Protein AF-0000000066374086 (afdb_homodimer)

Nearest PDB structures (foldseek):
  8rdj-assembly1_H  TM=2.781E-01  e=7.929E+00  Sinapis alba

Foldseek 3Di:
DDPVVLVVLVCLQPPDDLDPVVLVPDDPLSNVNSVLNVVLVVQAVDPVHFKDKDWDDDPNDIDIDIDGHDDPPDDPVNVSVVSSVSSVVVVVVNVVVVVVVVVVPPPPPPPDPDD/DDPVVLVVLVCLQPPDDLDPVVLVPDDPLSNVNNVLNVVLVVQAVDPVHFKDKDWDDDPNDIDIDIDGHDDPPDDPVNVVVVSSVSSVVVVVVNVVVVVVVVVVPPPPPPPDDDD

pLDDT: mean 78.52, std 18.38, range [36.0, 95.5]

Solvent-accessible surface area (backbone atoms only — not comparable to full-atom values): 13660 Å² total; per-residue (Å²): 133,56,69,69,56,51,51,50,50,49,39,51,74,73,64,55,78,87,56,68,82,60,48,79,77,43,54,70,66,58,46,50,50,44,46,51,52,50,50,50,51,52,34,68,70,32,89,41,38,49,33,40,32,38,34,32,44,56,91,93,39,78,48,75,51,79,45,69,40,79,58,88,86,60,49,70,70,59,51,51,52,52,53,48,49,51,53,48,52,50,50,52,56,57,44,52,62,51,48,61,55,58,60,65,66,67,64,79,77,74,77,73,81,84,130,132,55,69,70,58,51,52,51,50,49,38,51,72,73,64,55,79,86,55,70,83,61,47,80,76,44,53,69,68,59,45,48,50,46,47,51,52,51,50,50,52,52,34,69,72,31,89,41,41,48,33,42,31,39,33,32,44,56,90,93,38,78,48,74,49,78,45,67,41,79,58,89,86,60,49,69,68,58,52,52,52,52,53,48,50,50,53,47,52,51,52,52,56,56,45,51,63,52,48,62,55,61,62,66,66,69,64,78,79,75,78,75,82,83,131

Organism: Neisseria gonorrhoeae (strain ATCC 700825 / FA 1090) (NCBI:txid242231)

Radius of gyration: 24.18 Å; Cα contacts (8 Å, |Δi|>4): 165; chains: 2; bounding box: 45×115×58 Å

Sequence (230 aa):
MNNMFAAKLSELVYTASDHPDSLSEMEEFDRLILLIRKLYQILDGQHTLYRVTVCLNYRSRRGLIALDKAAVGCDAAMLRARRWRICMQIAERLSESVGRLHGCGRKRVRRLPRAMNNMFAAKLSELVYTASDHPDSLSEMEEFDRLILLIRKLYQILDGQHTLYRVTVCLNYRSRRGLIALDKAAVGCDAAMLRARRWRICMQIAERLSESVGRLHGCGRKRVRRLPRA

Structure (mmCIF, N/CA/C/O backbone):
data_AF-0000000066374086-model_v1
#
loop_
_entity.id
_entity.type
_entity.pdbx_description
1 polymer 'Uncharacterized protein'
#
loop_
_atom_site.group_PDB
_atom_site.id
_atom_site.type_symbol
_atom_site.label_atom_id
_atom_site.label_alt_id
_atom_site.label_comp_id
_atom_site.label_asym_id
_atom_site.label_entity_id
_atom_site.label_seq_id
_atom_site.pdbx_PDB_ins_code
_atom_site.Cartn_x
_atom_site.Cartn_y
_atom_site.Cartn_z
_atom_site.occupancy
_atom_site.B_iso_or_equiv
_atom_site.auth_seq_id
_atom_site.auth_comp_id
_atom_site.auth_asym_id
_atom_site.auth_atom_id
_atom_site.pdbx_PDB_model_num
ATOM 1 N N . MET A 1 1 ? 11.648 23.703 8.492 1 57.69 1 MET A N 1
ATOM 2 C CA . MET A 1 1 ? 10.867 22.906 9.422 1 57.69 1 MET A CA 1
ATOM 3 C C . MET A 1 1 ? 11.258 23.188 10.867 1 57.69 1 MET A C 1
ATOM 5 O O . MET A 1 1 ? 12.438 23.219 11.203 1 57.69 1 MET A O 1
ATOM 9 N N . ASN A 1 2 ? 10.297 23.594 11.648 1 74.62 2 ASN A N 1
ATOM 10 C CA . ASN A 1 2 ? 10.648 23.922 13.023 1 74.62 2 ASN A CA 1
ATOM 11 C C . ASN A 1 2 ? 10.922 22.672 13.852 1 74.62 2 ASN A C 1
ATOM 13 O O . ASN A 1 2 ? 10.5 21.578 13.477 1 74.62 2 ASN A O 1
ATOM 17 N N . ASN A 1 3 ? 11.742 22.766 14.891 1 78.25 3 ASN A N 1
ATOM 18 C CA . ASN A 1 3 ? 12.203 21.688 15.766 1 78.25 3 ASN A CA 1
ATOM 19 C C . ASN A 1 3 ? 11.039 20.844 16.281 1 78.25 3 ASN A C 1
ATOM 21 O O . ASN A 1 3 ? 11.148 19.625 16.359 1 78.25 3 ASN A O 1
ATOM 25 N N . MET A 1 4 ? 9.984 21.516 16.672 1 78.69 4 MET A N 1
ATOM 26 C CA . MET A 1 4 ? 8.828 20.797 17.203 1 78.69 4 MET A CA 1
ATOM 27 C C . MET A 1 4 ? 8.227 19.891 16.141 1 78.69 4 MET A C 1
ATOM 29 O O . MET A 1 4 ? 7.84 18.75 16.438 1 78.69 4 MET A O 1
ATOM 33 N N . PHE A 1 5 ? 8.203 20.359 14.945 1 81.5 5 PHE A N 1
ATOM 34 C CA . PHE A 1 5 ? 7.66 19.562 13.852 1 81.5 5 PHE A CA 1
ATOM 35 C C . PHE A 1 5 ? 8.57 18.375 13.531 1 81.5 5 PHE A C 1
ATOM 37 O O . PHE A 1 5 ? 8.094 17.266 13.297 1 81.5 5 PHE A O 1
ATOM 44 N N . ALA A 1 6 ? 9.836 18.672 13.648 1 84.94 6 ALA A N 1
ATOM 45 C CA . ALA A 1 6 ? 10.797 17.609 13.406 1 84.94 6 ALA A CA 1
ATOM 46 C C . ALA A 1 6 ? 10.688 16.516 14.477 1 84.94 6 ALA A C 1
ATOM 48 O O . ALA A 1 6 ? 10.812 15.336 14.18 1 84.94 6 ALA A O 1
ATOM 49 N N . ALA A 1 7 ? 10.531 16.969 15.68 1 88.25 7 ALA A N 1
ATOM 50 C CA . ALA A 1 7 ? 10.367 16 16.781 1 88.25 7 ALA A CA 1
ATOM 51 C C . ALA A 1 7 ? 9.117 15.156 16.578 1 88.25 7 ALA A C 1
ATOM 53 O O . ALA A 1 7 ? 9.156 13.938 16.766 1 88.25 7 ALA A O 1
ATOM 54 N N . LYS A 1 8 ? 8.086 15.828 16.219 1 86.25 8 LYS A N 1
ATOM 55 C CA . LYS A 1 8 ? 6.836 15.117 15.961 1 86.25 8 LYS A CA 1
ATOM 56 C C . LYS A 1 8 ? 7.004 14.117 14.828 1 86.25 8 LYS A C 1
ATOM 58 O O . LYS A 1 8 ? 6.551 12.977 14.922 1 86.25 8 LYS A O 1
ATOM 63 N N . LEU A 1 9 ? 7.578 14.586 13.773 1 89.38 9 LEU A N 1
ATOM 64 C CA . LEU A 1 9 ? 7.809 13.727 12.617 1 89.38 9 LEU A CA 1
ATOM 65 C C . LEU A 1 9 ? 8.648 12.508 13.008 1 89.38 9 LEU A C 1
ATOM 67 O O . LEU A 1 9 ? 8.344 11.391 12.594 1 89.38 9 LEU A O 1
ATOM 71 N N . SER A 1 10 ? 9.633 12.742 13.781 1 89.81 10 SER A N 1
ATOM 72 C CA . SER A 1 10 ? 10.492 11.656 14.242 1 89.81 10 SER A CA 1
ATOM 73 C C . SER A 1 10 ? 9.695 10.641 15.055 1 89.81 10 SER A C 1
ATOM 75 O O . SER A 1 10 ? 9.883 9.43 14.898 1 89.81 10 SER A O 1
ATOM 77 N N . GLU A 1 11 ? 8.906 11.117 15.867 1 89.31 11 GLU A N 1
ATOM 78 C CA . GLU A 1 11 ? 8.062 10.234 16.672 1 89.31 11 GLU A CA 1
ATOM 79 C C . GLU A 1 11 ? 7.152 9.391 15.789 1 89.31 11 GLU A C 1
ATOM 81 O O . GLU A 1 11 ? 7.012 8.188 16.016 1 89.31 11 GLU A O 1
ATOM 86 N N . LEU A 1 12 ? 6.543 9.992 14.836 1 88.19 12 LEU A N 1
ATOM 87 C CA . LEU A 1 12 ? 5.629 9.305 13.938 1 88.19 12 LEU A CA 1
ATOM 88 C C . LEU A 1 12 ? 6.367 8.25 13.117 1 88.19 12 LEU A C 1
ATOM 90 O O . LEU A 1 12 ? 5.855 7.141 12.922 1 88.19 12 LEU A O 1
ATOM 94 N N . VAL A 1 13 ? 7.535 8.57 12.719 1 89.62 13 VAL A N 1
ATOM 95 C CA . VAL A 1 13 ? 8.289 7.703 11.82 1 89.62 13 VAL A CA 1
ATOM 96 C C . VAL A 1 13 ? 8.875 6.535 12.602 1 89.62 13 VAL A C 1
ATOM 98 O O . VAL A 1 13 ? 8.875 5.398 12.125 1 89.62 13 VAL A O 1
ATOM 101 N N . TYR A 1 14 ? 9.227 6.738 13.883 1 87.25 14 TYR A N 1
ATOM 102 C CA . TYR A 1 14 ? 10.086 5.723 14.484 1 87.25 14 TYR A CA 1
ATOM 103 C C . TYR A 1 14 ? 9.414 5.109 15.711 1 87.25 14 TYR A C 1
ATOM 105 O O . TYR A 1 14 ? 9.695 3.963 16.062 1 87.25 14 TYR A O 1
ATOM 113 N N . THR A 1 15 ? 8.484 5.758 16.375 1 84.25 15 THR A N 1
ATOM 114 C CA . THR A 1 15 ? 8.094 5.254 17.688 1 84.25 15 THR A CA 1
ATOM 115 C C . THR A 1 15 ? 6.582 5.117 17.797 1 84.25 15 THR A C 1
ATOM 117 O O . THR A 1 15 ? 6.07 4.383 18.641 1 84.25 15 THR A O 1
ATOM 120 N N . ALA A 1 16 ? 5.867 5.824 17 1 81.12 16 ALA A N 1
ATOM 121 C CA . ALA A 1 16 ? 4.41 5.805 17.109 1 81.12 16 ALA A CA 1
ATOM 122 C C . ALA A 1 16 ? 3.863 4.395 16.922 1 81.12 16 ALA A C 1
ATOM 124 O O . ALA A 1 16 ? 4.418 3.611 16.141 1 81.12 16 ALA A O 1
ATOM 125 N N . SER A 1 17 ? 2.859 4.117 17.672 1 76.5 17 SER A N 1
ATOM 126 C CA . SER A 1 17 ? 2.186 2.83 17.531 1 76.5 17 SER A CA 1
ATOM 127 C C . SER A 1 17 ? 1.348 2.783 16.25 1 76.5 17 SER A C 1
ATOM 129 O O . SER A 1 17 ? 0.813 3.805 15.82 1 76.5 17 SER A O 1
ATOM 131 N N . ASP A 1 18 ? 1.271 1.623 15.578 1 68.69 18 ASP A N 1
ATOM 132 C CA . ASP A 1 18 ? 0.475 1.404 14.375 1 68.69 18 ASP A CA 1
ATOM 133 C C . ASP A 1 18 ? -0.933 0.929 14.727 1 68.69 18 ASP A C 1
ATOM 135 O O . ASP A 1 18 ? -1.621 0.339 13.891 1 68.69 18 ASP A O 1
ATOM 139 N N . HIS A 1 19 ? -1.354 1.087 15.93 1 68.56 19 HIS A N 1
ATOM 140 C CA . HIS A 1 19 ? -2.658 0.559 16.312 1 68.56 19 HIS A CA 1
ATOM 141 C C . HIS A 1 19 ? -3.787 1.329 15.641 1 68.56 19 HIS A C 1
ATOM 143 O O . HIS A 1 19 ? -3.805 2.562 15.664 1 68.56 19 HIS A O 1
ATOM 149 N N . PRO A 1 20 ? -4.742 0.679 15.078 1 63.25 20 PRO A N 1
ATOM 150 C CA . PRO A 1 20 ? -5.816 1.292 14.297 1 63.25 20 PRO A CA 1
ATOM 151 C C . PRO A 1 20 ? -6.656 2.271 15.109 1 63.25 20 PRO A C 1
ATOM 153 O O . PRO A 1 20 ? -7.125 3.281 14.586 1 63.25 20 PRO A O 1
ATOM 156 N N . ASP A 1 21 ? -6.961 1.972 16.328 1 61.12 21 ASP A N 1
ATOM 157 C CA . ASP A 1 21 ? -7.832 2.789 17.172 1 61.12 21 ASP A CA 1
ATOM 158 C C . ASP A 1 21 ? -7.258 4.195 17.344 1 61.12 21 ASP A C 1
ATOM 160 O O . ASP A 1 21 ? -8.008 5.16 17.5 1 61.12 21 ASP A O 1
ATOM 164 N N . SER A 1 22 ? -6.051 4.305 17.266 1 59.81 22 SER A N 1
ATOM 165 C CA . SER A 1 22 ? -5.41 5.598 17.484 1 59.81 22 SER A CA 1
ATOM 166 C C . SER A 1 22 ? -5.422 6.434 16.203 1 59.81 22 SER A C 1
ATOM 168 O O . SER A 1 22 ? -5.355 7.664 16.25 1 59.81 22 SER A O 1
ATOM 170 N N . LEU A 1 23 ? -5.773 5.828 15.125 1 63.88 23 LEU A N 1
ATOM 171 C CA . LEU A 1 23 ? -5.605 6.477 13.828 1 63.88 23 LEU A CA 1
ATOM 172 C C . LEU A 1 23 ? -6.766 7.426 13.539 1 63.88 23 LEU A C 1
ATOM 174 O O . LEU A 1 23 ? -6.578 8.484 12.938 1 63.88 23 LEU A O 1
ATOM 178 N N . SER A 1 24 ? -7.941 6.996 14.023 1 65.25 24 SER A N 1
ATOM 179 C CA . SER A 1 24 ? -9.125 7.789 13.719 1 65.25 24 SER A CA 1
ATOM 180 C C . SER A 1 24 ? -9.055 9.156 14.391 1 65.25 24 SER A C 1
ATOM 182 O O . SER A 1 24 ? -9.656 10.125 13.906 1 65.25 24 SER A O 1
ATOM 184 N N . GLU A 1 25 ? -8.289 9.297 15.406 1 71.56 25 GLU A N 1
ATOM 185 C CA . GLU A 1 25 ? -8.219 10.555 16.141 1 71.56 25 GLU A CA 1
ATOM 186 C C . GLU A 1 25 ? -7.023 11.391 15.695 1 71.56 25 GLU A C 1
ATOM 188 O O . GLU A 1 25 ? -6.902 12.555 16.062 1 71.56 25 GLU A O 1
ATOM 193 N N . MET A 1 26 ? -6.324 10.852 14.758 1 79.12 26 MET A N 1
ATOM 194 C CA . MET A 1 26 ? -5.082 11.516 14.367 1 79.12 26 MET A CA 1
ATOM 195 C C . MET A 1 26 ? -5.336 12.539 13.266 1 79.12 26 MET A C 1
ATOM 197 O O . MET A 1 26 ? -6.266 12.383 12.469 1 79.12 26 MET A O 1
ATOM 201 N N . GLU A 1 27 ? -4.496 13.57 13.312 1 82.81 27 GLU A N 1
ATOM 202 C CA . GLU A 1 27 ? -4.508 14.555 12.234 1 82.81 27 GLU A CA 1
ATOM 203 C C . GLU A 1 27 ? -4.152 13.922 10.891 1 82.81 27 GLU A C 1
ATOM 205 O O . GLU A 1 27 ? -3.521 12.859 10.852 1 82.81 27 GLU A O 1
ATOM 210 N N . GLU A 1 28 ? -4.574 14.516 9.82 1 82.19 28 GLU A N 1
ATOM 211 C CA . GLU A 1 28 ? -4.402 13.984 8.469 1 82.19 28 GLU A CA 1
ATOM 212 C C . GLU A 1 28 ? -2.928 13.734 8.164 1 82.19 28 GLU A C 1
ATOM 214 O O . GLU A 1 28 ? -2.578 12.711 7.574 1 82.19 28 GLU A O 1
ATOM 219 N N . PHE A 1 29 ? -2.139 14.695 8.609 1 84.62 29 PHE A N 1
ATOM 220 C CA . PHE A 1 29 ? -0.708 14.555 8.367 1 84.62 29 PHE A CA 1
ATOM 221 C C . PHE A 1 29 ? -0.15 13.336 9.094 1 84.62 29 PHE A C 1
ATOM 223 O O . PHE A 1 29 ? 0.612 12.555 8.516 1 84.62 29 PHE A O 1
ATOM 230 N N . ASP A 1 30 ? -0.457 13.234 10.297 1 87.12 30 ASP A N 1
ATOM 231 C CA . ASP A 1 30 ? 0.021 12.109 11.094 1 87.12 30 ASP A CA 1
ATOM 232 C C . ASP A 1 30 ? -0.391 10.781 10.461 1 87.12 30 ASP A C 1
ATOM 234 O O . ASP A 1 30 ? 0.418 9.852 10.367 1 87.12 30 ASP A O 1
ATOM 238 N N . ARG A 1 31 ? -1.633 10.711 10.047 1 87.12 31 ARG A N 1
ATOM 239 C CA . ARG A 1 31 ? -2.148 9.5 9.414 1 87.12 31 ARG A CA 1
ATOM 240 C C . ARG A 1 31 ? -1.378 9.18 8.141 1 87.12 31 ARG A C 1
ATOM 242 O O . ARG A 1 31 ? -1.133 8.016 7.832 1 87.12 31 ARG A O 1
ATOM 249 N N . LEU A 1 32 ? -1.043 10.211 7.414 1 89.06 32 LEU A N 1
ATOM 250 C CA . LEU A 1 32 ? -0.293 10.016 6.18 1 89.06 32 LEU A CA 1
ATOM 251 C C . LEU A 1 32 ? 1.083 9.43 6.465 1 89.06 32 LEU A C 1
ATOM 253 O O . LEU A 1 32 ? 1.519 8.5 5.781 1 89.06 32 LEU A O 1
ATOM 257 N N . ILE A 1 33 ? 1.744 9.93 7.441 1 91.44 33 ILE A N 1
ATOM 258 C CA . ILE A 1 33 ? 3.076 9.438 7.773 1 91.44 33 ILE A CA 1
ATOM 259 C C . ILE A 1 33 ? 2.984 7.988 8.25 1 91.44 33 ILE A C 1
ATOM 261 O O . ILE A 1 33 ? 3.805 7.152 7.867 1 91.44 33 ILE A O 1
ATOM 265 N N . LEU A 1 34 ? 2.023 7.707 9.055 1 91.38 34 LEU A N 1
ATOM 266 C CA . LEU A 1 34 ? 1.825 6.336 9.508 1 91.38 34 LEU A CA 1
ATOM 267 C C . LEU A 1 34 ? 1.521 5.41 8.336 1 91.38 34 LEU A C 1
ATOM 269 O O . LEU A 1 34 ? 1.968 4.262 8.32 1 91.38 34 LEU A O 1
ATOM 273 N N . LEU A 1 35 ? 0.765 5.891 7.41 1 91.38 35 LEU A N 1
ATOM 274 C CA . LEU A 1 35 ? 0.486 5.129 6.195 1 91.38 35 LEU A CA 1
ATOM 275 C C . LEU A 1 35 ? 1.773 4.816 5.441 1 91.38 35 LEU A C 1
ATOM 277 O O . LEU A 1 35 ? 1.987 3.68 5.016 1 91.38 35 LEU A O 1
ATOM 281 N N . ILE A 1 36 ? 2.561 5.797 5.25 1 92.88 36 ILE A N 1
ATOM 282 C CA . ILE A 1 36 ? 3.824 5.617 4.543 1 92.88 36 ILE A CA 1
ATOM 283 C C . ILE A 1 36 ? 4.6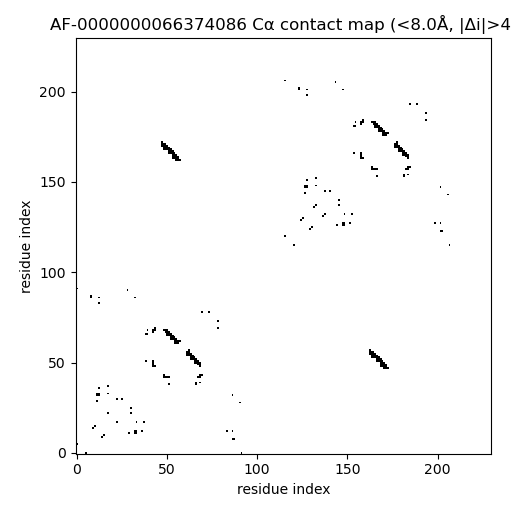72 4.566 5.254 1 92.88 36 ILE A C 1
ATOM 285 O O . ILE A 1 36 ? 5.254 3.689 4.613 1 92.88 36 ILE A O 1
ATOM 289 N N . ARG A 1 37 ? 4.73 4.648 6.527 1 92.38 37 ARG A N 1
ATOM 290 C CA . ARG A 1 37 ? 5.453 3.66 7.32 1 92.38 37 ARG A CA 1
ATOM 291 C C . ARG A 1 37 ? 4.914 2.256 7.066 1 92.38 37 ARG A C 1
ATOM 293 O O . ARG A 1 37 ? 5.688 1.315 6.863 1 92.38 37 ARG A O 1
ATOM 300 N N . LYS A 1 38 ? 3.672 2.16 7.133 1 91.62 38 LYS A N 1
ATOM 301 C CA . LYS A 1 38 ? 3.029 0.868 6.914 1 91.62 38 LYS A CA 1
ATOM 302 C C . LYS A 1 38 ? 3.34 0.328 5.523 1 91.62 38 LYS A C 1
ATOM 304 O O . LYS A 1 38 ? 3.598 -0.866 5.355 1 91.62 38 LYS A O 1
ATOM 309 N N . LEU A 1 39 ? 3.289 1.16 4.57 1 93.19 39 LEU A N 1
ATOM 310 C CA . LEU A 1 39 ? 3.568 0.75 3.197 1 93.19 39 LEU A CA 1
ATOM 311 C C . LEU A 1 39 ? 5.023 0.316 3.045 1 93.19 39 LEU A C 1
ATOM 313 O O . LEU A 1 39 ? 5.316 -0.637 2.32 1 93.19 39 LEU A O 1
ATOM 317 N N . TYR A 1 40 ? 5.906 0.988 3.713 1 92.81 40 TYR A N 1
ATOM 318 C CA . TYR A 1 40 ? 7.289 0.533 3.697 1 92.81 40 TYR A CA 1
ATOM 319 C C . TYR A 1 40 ? 7.418 -0.84 4.348 1 92.81 40 TYR A C 1
ATOM 321 O O . TYR A 1 40 ? 8.203 -1.679 3.893 1 92.81 40 TYR A O 1
ATOM 329 N N . GLN A 1 41 ? 6.691 -1.078 5.398 1 90.44 41 GLN A N 1
ATOM 330 C CA . GLN A 1 41 ? 6.703 -2.391 6.039 1 90.44 41 GLN A CA 1
ATOM 331 C C . GLN A 1 41 ? 6.227 -3.475 5.074 1 90.44 41 GLN A C 1
ATOM 333 O O . GLN A 1 41 ? 6.812 -4.559 5.016 1 90.44 41 GLN A O 1
ATOM 338 N N . ILE A 1 42 ? 5.199 -3.137 4.387 1 91.06 42 ILE A N 1
ATOM 339 C CA . ILE A 1 42 ? 4.676 -4.078 3.402 1 91.06 42 ILE A CA 1
ATOM 340 C C . ILE A 1 42 ? 5.719 -4.32 2.314 1 91.06 42 ILE A C 1
ATOM 342 O O . ILE A 1 42 ? 5.992 -5.469 1.953 1 91.06 42 ILE A O 1
ATOM 346 N N . LEU A 1 43 ? 6.281 -3.285 1.848 1 92.25 43 LEU A N 1
ATOM 347 C CA . LEU A 1 43 ? 7.289 -3.346 0.796 1 92.25 43 LEU A CA 1
ATOM 348 C C . LEU A 1 43 ? 8.477 -4.203 1.229 1 92.25 43 LEU A C 1
ATOM 350 O O . LEU A 1 43 ? 8.93 -5.066 0.474 1 92.25 43 LEU A O 1
ATOM 354 N N . ASP A 1 44 ? 8.875 -3.986 2.406 1 88.75 44 ASP A N 1
ATOM 355 C CA . ASP A 1 44 ? 10.062 -4.676 2.9 1 88.75 44 ASP A CA 1
ATOM 356 C C . ASP A 1 44 ? 9.758 -6.137 3.221 1 88.75 44 ASP A C 1
ATOM 358 O O . ASP A 1 44 ? 10.641 -6.992 3.156 1 88.75 44 ASP A O 1
ATOM 362 N N . GLY A 1 45 ? 8.539 -6.398 3.525 1 86.38 45 GLY A N 1
ATOM 363 C CA . GLY A 1 45 ? 8.148 -7.758 3.879 1 86.38 45 GLY A CA 1
ATOM 364 C C . GLY A 1 45 ? 7.836 -8.617 2.672 1 86.38 45 GLY A C 1
ATOM 365 O O . GLY A 1 45 ? 7.695 -9.836 2.795 1 86.38 45 GLY A O 1
ATOM 366 N N . GLN A 1 46 ? 7.734 -7.996 1.55 1 86.38 46 GLN A N 1
ATOM 367 C CA . GLN A 1 46 ? 7.371 -8.719 0.333 1 86.38 46 GLN A CA 1
ATOM 368 C C . GLN A 1 46 ? 8.562 -8.812 -0.623 1 86.38 46 GLN A C 1
ATOM 370 O O . GLN A 1 46 ? 8.992 -7.801 -1.181 1 86.38 46 GLN A O 1
ATOM 375 N N . HIS A 1 47 ? 8.992 -10.008 -0.927 1 84.94 47 HIS A N 1
ATOM 376 C CA . HIS A 1 47 ? 10.188 -10.195 -1.739 1 84.94 47 HIS A CA 1
ATOM 377 C C . HIS A 1 47 ? 9.922 -9.844 -3.199 1 84.94 47 HIS A C 1
ATOM 379 O O . HIS A 1 47 ? 10.836 -9.453 -3.924 1 84.94 47 HIS A O 1
ATOM 385 N N . THR A 1 48 ? 8.68 -9.961 -3.57 1 86.25 48 THR A N 1
ATOM 386 C CA . THR A 1 48 ? 8.375 -9.773 -4.984 1 86.25 48 THR A CA 1
ATOM 387 C C . THR A 1 48 ? 8.117 -8.305 -5.293 1 86.25 48 THR A C 1
ATOM 389 O O . THR A 1 48 ? 8.125 -7.895 -6.453 1 86.25 48 THR A O 1
ATOM 392 N N . LEU A 1 49 ? 7.867 -7.508 -4.262 1 91.5 49 LEU A N 1
ATOM 393 C CA . LEU A 1 49 ? 7.547 -6.102 -4.469 1 91.5 49 LEU A CA 1
ATOM 394 C C . LEU A 1 49 ? 8.812 -5.258 -4.523 1 91.5 49 LEU A C 1
ATOM 396 O O . LEU A 1 49 ? 9.742 -5.469 -3.736 1 91.5 49 LEU A O 1
ATOM 400 N N . TYR A 1 50 ? 8.859 -4.301 -5.465 1 93.62 50 TYR A N 1
ATOM 401 C CA . TYR A 1 50 ? 10.039 -3.443 -5.438 1 93.62 50 TYR A CA 1
ATOM 402 C C . TYR A 1 50 ? 9.641 -1.972 -5.402 1 93.62 50 TYR A C 1
ATOM 404 O O . TYR A 1 50 ? 10.469 -1.106 -5.109 1 93.62 50 TYR A O 1
ATOM 412 N N . ARG A 1 51 ? 8.344 -1.65 -5.656 1 94.19 51 ARG A N 1
ATOM 413 C CA . ARG A 1 51 ? 7.895 -0.266 -5.547 1 94.19 51 ARG A CA 1
ATOM 414 C C . ARG A 1 51 ? 6.398 -0.195 -5.27 1 94.19 51 ARG A C 1
ATOM 416 O O . ARG A 1 51 ? 5.625 -0.995 -5.797 1 94.19 51 ARG A O 1
ATOM 423 N N . VAL A 1 52 ? 5.957 0.734 -4.465 1 95.38 52 VAL A N 1
ATOM 424 C CA . VAL A 1 52 ? 4.562 1.098 -4.238 1 95.38 52 VAL A CA 1
ATOM 425 C C . VAL A 1 52 ? 4.367 2.588 -4.508 1 95.38 52 VAL A C 1
ATOM 427 O O . VAL A 1 52 ? 5.109 3.422 -3.982 1 95.38 52 VAL A O 1
ATOM 430 N N . THR A 1 53 ? 3.457 2.891 -5.266 1 94.06 53 THR A N 1
ATOM 431 C CA . THR A 1 53 ? 3.107 4.281 -5.535 1 94.06 53 THR A CA 1
ATOM 432 C C . THR A 1 53 ? 1.688 4.582 -5.062 1 94.06 53 THR A C 1
ATOM 434 O O . THR A 1 53 ? 0.756 3.83 -5.355 1 94.06 53 THR A O 1
ATOM 437 N N . VAL A 1 54 ? 1.556 5.617 -4.34 1 94.69 54 VAL A N 1
ATOM 438 C CA . VAL A 1 54 ? 0.233 6 -3.855 1 94.69 54 VAL A CA 1
ATOM 439 C C . VAL A 1 54 ? -0.178 7.336 -4.469 1 94.69 54 VAL A C 1
ATOM 441 O O . VAL A 1 54 ? 0.641 8.25 -4.582 1 94.69 54 VAL A O 1
ATOM 444 N N . CYS A 1 55 ? -1.36 7.359 -4.926 1 93.69 55 CYS A N 1
ATOM 445 C CA . CYS A 1 55 ? -2.002 8.602 -5.344 1 93.69 55 CYS A CA 1
ATOM 446 C C . CYS A 1 55 ? -3.002 9.078 -4.297 1 93.69 55 CYS A C 1
ATOM 448 O O . CYS A 1 55 ? -3.85 8.305 -3.844 1 93.69 55 CYS A O 1
ATOM 450 N N . LEU A 1 56 ? -2.828 10.375 -3.914 1 91.75 56 LEU A N 1
ATOM 451 C CA . LEU A 1 56 ? -3.65 10.852 -2.809 1 91.75 56 LEU A CA 1
ATOM 452 C C . LEU A 1 56 ? -4.102 12.289 -3.053 1 91.75 56 LEU A C 1
ATOM 454 O O . LEU A 1 56 ? -3.553 12.977 -3.914 1 91.75 56 LEU A O 1
ATOM 458 N N . ASN A 1 57 ? -5.188 12.547 -2.381 1 88.19 57 ASN A N 1
ATOM 459 C CA . ASN A 1 57 ? -5.645 13.922 -2.23 1 88.19 57 ASN A CA 1
ATOM 460 C C . ASN A 1 57 ? -5.402 14.438 -0.815 1 88.19 57 ASN A C 1
ATOM 462 O O . ASN A 1 57 ? -5.789 13.797 0.162 1 88.19 57 ASN A O 1
ATOM 466 N N . TYR A 1 58 ? -4.699 15.43 -0.806 1 82.69 58 TYR A N 1
ATOM 467 C CA . TYR A 1 58 ? -4.484 16.109 0.463 1 82.69 58 TYR A CA 1
ATOM 468 C C . TYR A 1 58 ? -4.992 17.547 0.398 1 82.69 58 TYR A C 1
ATOM 470 O O . TYR A 1 58 ? -4.398 18.391 -0.281 1 82.69 58 TYR A O 1
ATOM 478 N N . ARG A 1 59 ? -6.125 17.688 1.121 1 77.56 59 ARG A N 1
ATOM 479 C CA . ARG A 1 59 ? -6.816 18.969 0.997 1 77.56 59 ARG A CA 1
ATOM 480 C C . ARG A 1 59 ? -7.16 19.266 -0.458 1 77.56 59 ARG A C 1
ATOM 482 O O . ARG A 1 59 ? -7.871 18.484 -1.104 1 77.56 59 ARG A O 1
ATOM 489 N N . SER A 1 60 ? -6.652 20.094 -1.178 1 80.25 60 SER A N 1
ATOM 490 C CA . SER A 1 60 ? -7.023 20.438 -2.549 1 80.25 60 SER A CA 1
ATOM 491 C C . SER A 1 60 ? -5.906 20.078 -3.525 1 80.25 60 SER A C 1
ATOM 493 O O . SER A 1 60 ? -5.938 20.5 -4.688 1 80.25 60 SER A O 1
ATOM 495 N N . ARG A 1 61 ? -5.027 19.266 -3.004 1 83.44 61 ARG A N 1
ATOM 496 C CA . ARG A 1 61 ? -3.896 18.953 -3.869 1 83.44 61 ARG A CA 1
ATOM 497 C C . ARG A 1 61 ? -3.82 17.453 -4.141 1 83.44 61 ARG A C 1
ATOM 499 O O . ARG A 1 61 ? -4.02 16.641 -3.234 1 83.44 61 ARG A O 1
ATOM 506 N N . ARG A 1 62 ? -3.641 17.203 -5.359 1 87.75 62 ARG A N 1
ATOM 507 C CA . ARG A 1 62 ? -3.354 15.828 -5.738 1 87.75 62 ARG A CA 1
ATOM 508 C C . ARG A 1 62 ? -1.852 15.57 -5.773 1 87.75 62 ARG A C 1
ATOM 510 O O . ARG A 1 62 ? -1.074 16.453 -6.156 1 87.75 62 ARG A O 1
ATOM 517 N N . GLY A 1 63 ? -1.452 14.453 -5.23 1 88.56 63 GLY A N 1
ATOM 518 C CA . GLY A 1 63 ? -0.038 14.109 -5.215 1 88.56 63 GLY A CA 1
ATOM 519 C C . GLY A 1 63 ? 0.223 12.633 -5.414 1 88.56 63 GLY A C 1
ATOM 520 O O . GLY A 1 63 ? -0.707 11.82 -5.375 1 88.56 63 GLY A O 1
ATOM 521 N N . LEU A 1 64 ? 1.404 12.406 -5.711 1 92.5 64 LEU A N 1
ATOM 522 C CA . LEU A 1 64 ? 1.9 11.055 -5.902 1 92.5 64 LEU A CA 1
ATOM 523 C C . LEU A 1 64 ? 3.162 10.812 -5.082 1 92.5 64 LEU A C 1
ATOM 525 O O . LEU A 1 64 ? 4.043 11.672 -5.02 1 92.5 64 LEU A O 1
ATOM 529 N N . ILE A 1 65 ? 3.209 9.75 -4.371 1 93.06 65 ILE A N 1
ATOM 530 C CA . ILE A 1 65 ? 4.391 9.352 -3.611 1 93.06 65 ILE A CA 1
ATOM 531 C C . ILE A 1 65 ? 4.844 7.961 -4.047 1 93.06 65 ILE A C 1
ATOM 533 O O . ILE A 1 65 ? 4.09 6.992 -3.936 1 93.06 65 ILE A O 1
ATOM 537 N N . ALA A 1 66 ? 6 7.898 -4.527 1 94.5 66 ALA A N 1
ATOM 538 C CA . ALA A 1 66 ? 6.609 6.617 -4.891 1 94.5 66 ALA A CA 1
ATOM 539 C C . ALA A 1 66 ? 7.551 6.125 -3.797 1 94.5 66 ALA A C 1
ATOM 541 O O . ALA A 1 66 ? 8.438 6.859 -3.361 1 94.5 66 ALA A O 1
ATOM 542 N N . LEU A 1 67 ? 7.285 4.938 -3.346 1 95.31 67 LEU A N 1
ATOM 543 C CA . LEU A 1 67 ? 8.102 4.297 -2.32 1 95.31 67 LEU A CA 1
ATOM 544 C C . LEU A 1 67 ? 8.875 3.119 -2.9 1 95.31 67 LEU A C 1
ATOM 546 O O . LEU A 1 67 ? 8.281 2.145 -3.361 1 95.31 67 LEU A O 1
ATOM 550 N N . ASP A 1 68 ? 10.156 3.162 -2.789 1 93.69 68 ASP A N 1
ATOM 551 C CA . ASP A 1 68 ? 11 2.105 -3.334 1 93.69 68 ASP A CA 1
ATOM 552 C C . ASP A 1 68 ? 11.484 1.167 -2.23 1 93.69 68 ASP A C 1
ATOM 554 O O . ASP A 1 68 ? 11.758 1.604 -1.11 1 93.69 68 ASP A O 1
ATOM 558 N N . LYS A 1 69 ? 11.531 -0.065 -2.602 1 93.06 69 LYS A N 1
ATOM 559 C CA . LYS A 1 69 ? 12.133 -1.051 -1.708 1 93.06 69 LYS A CA 1
ATOM 560 C C . LYS A 1 69 ? 13.602 -0.737 -1.45 1 93.06 69 LYS A C 1
ATOM 562 O O . LYS A 1 69 ? 14.281 -0.168 -2.307 1 93.06 69 LYS A O 1
ATOM 567 N N . ALA A 1 70 ? 13.938 -1.147 -0.281 1 89.44 70 ALA A N 1
ATOM 568 C CA . ALA A 1 70 ? 15.352 -0.973 0.061 1 89.44 70 ALA A CA 1
ATOM 569 C C . ALA A 1 70 ? 16.25 -1.777 -0.876 1 89.44 70 ALA A C 1
ATOM 571 O O . ALA A 1 70 ? 15.945 -2.93 -1.196 1 89.44 70 ALA A O 1
ATOM 572 N N . ALA A 1 71 ? 17.25 -1.196 -1.403 1 85.88 71 ALA A N 1
ATOM 573 C CA . ALA A 1 71 ? 18.219 -1.9 -2.234 1 85.88 71 ALA A CA 1
ATOM 574 C C . ALA A 1 71 ? 18.891 -3.023 -1.453 1 85.88 71 ALA A C 1
ATOM 576 O O . ALA A 1 71 ? 19.078 -2.916 -0.239 1 85.88 71 ALA A O 1
ATOM 577 N N . VAL A 1 72 ? 19.156 -4.039 -2.131 1 84.56 72 VAL A N 1
ATOM 578 C CA . VAL A 1 72 ? 19.875 -5.141 -1.511 1 84.56 72 VAL A CA 1
ATOM 579 C C . VAL A 1 72 ? 21.219 -4.641 -0.965 1 84.56 72 VAL A C 1
ATOM 581 O O . VAL A 1 72 ? 21.922 -3.898 -1.642 1 84.56 72 VAL A O 1
ATOM 584 N N . GLY A 1 73 ? 21.531 -4.988 0.293 1 84.81 73 GLY A N 1
ATOM 585 C CA . GLY A 1 73 ? 22.812 -4.621 0.884 1 84.81 73 GLY A CA 1
ATOM 586 C C . GLY A 1 73 ? 22.797 -3.24 1.511 1 84.81 73 GLY A C 1
ATOM 587 O O . GLY A 1 73 ? 23.828 -2.773 2.01 1 84.81 73 GLY A O 1
ATOM 588 N N . CYS A 1 74 ? 21.75 -2.596 1.323 1 86.56 74 CYS A N 1
ATOM 589 C CA . CYS A 1 74 ? 21.641 -1.281 1.948 1 86.56 74 CYS A CA 1
ATOM 590 C C . CYS A 1 74 ? 21.734 -1.39 3.465 1 86.56 74 CYS A C 1
ATOM 592 O O . CYS A 1 74 ? 21.078 -2.232 4.074 1 86.56 74 CYS A O 1
ATOM 594 N N . ASP A 1 75 ? 22.609 -0.622 3.986 1 90.88 75 ASP A N 1
ATOM 595 C CA . ASP A 1 75 ? 22.734 -0.642 5.441 1 90.88 75 ASP A CA 1
ATOM 596 C C . ASP A 1 75 ? 21.516 0.012 6.098 1 90.88 75 ASP A C 1
ATOM 598 O O . ASP A 1 75 ? 20.875 0.89 5.512 1 90.88 75 ASP A O 1
ATOM 602 N N . ALA A 1 76 ? 21.266 -0.432 7.305 1 90.31 76 ALA A N 1
ATOM 603 C CA . ALA A 1 76 ? 20.078 -0.008 8.047 1 90.31 76 ALA A CA 1
ATOM 604 C C . ALA A 1 76 ? 20.078 1.5 8.273 1 90.31 76 ALA A C 1
ATOM 606 O O . ALA A 1 76 ? 19.047 2.152 8.188 1 90.31 76 ALA A O 1
ATOM 607 N N . ALA A 1 77 ? 21.266 2.074 8.57 1 91.38 77 ALA A N 1
ATOM 608 C CA . ALA A 1 77 ? 21.375 3.508 8.82 1 91.38 77 ALA A CA 1
ATOM 609 C C . ALA A 1 77 ? 21.062 4.312 7.566 1 91.38 77 ALA A C 1
ATOM 611 O O . ALA A 1 77 ? 20.344 5.32 7.633 1 91.38 77 ALA A O 1
ATOM 612 N N . MET A 1 78 ? 21.531 3.857 6.43 1 91.88 78 MET A N 1
ATOM 613 C CA . MET A 1 78 ? 21.266 4.527 5.16 1 91.88 78 MET A CA 1
ATOM 614 C C . MET A 1 78 ? 19.781 4.445 4.809 1 91.88 78 MET A C 1
ATOM 616 O O . MET A 1 78 ? 19.203 5.422 4.332 1 91.88 78 MET A O 1
ATOM 620 N N . LEU A 1 79 ? 19.172 3.324 5.043 1 92.25 79 LEU A N 1
ATOM 621 C CA . LEU A 1 79 ? 17.75 3.133 4.766 1 92.25 79 LEU A CA 1
ATOM 622 C C . LEU A 1 79 ? 16.906 4.074 5.613 1 92.25 79 LEU A C 1
ATOM 624 O O . LEU A 1 79 ? 15.984 4.723 5.098 1 92.25 79 LEU A O 1
ATOM 628 N N . ARG A 1 80 ? 17.297 4.168 6.887 1 90.62 80 ARG A N 1
ATOM 629 C CA . ARG A 1 80 ? 16.562 5.051 7.789 1 90.62 80 ARG A CA 1
ATOM 630 C C . ARG A 1 80 ? 16.688 6.504 7.348 1 90.62 80 ARG A C 1
ATOM 632 O O . ARG A 1 80 ? 15.703 7.242 7.359 1 90.62 80 ARG A O 1
ATOM 639 N N . ALA A 1 81 ? 17.828 6.871 6.961 1 91.44 81 ALA A N 1
ATOM 640 C CA . ALA A 1 81 ? 18.047 8.242 6.512 1 91.44 81 ALA A CA 1
ATOM 641 C C . ALA A 1 81 ? 17.234 8.547 5.254 1 91.44 81 ALA A C 1
ATOM 643 O O . ALA A 1 81 ? 16.641 9.625 5.133 1 91.44 81 ALA A O 1
ATOM 644 N N . ARG A 1 82 ? 17.203 7.617 4.363 1 91 82 ARG A N 1
ATOM 645 C CA . ARG A 1 82 ? 16.469 7.801 3.115 1 91 82 ARG A CA 1
ATOM 646 C C . ARG A 1 82 ? 14.977 7.941 3.377 1 91 82 ARG A C 1
ATOM 648 O O . ARG A 1 82 ? 14.328 8.828 2.824 1 91 82 ARG A O 1
ATOM 655 N N . ARG A 1 83 ? 14.438 7.129 4.176 1 91.44 83 ARG A N 1
ATOM 656 C CA . ARG A 1 83 ? 13.008 7.152 4.465 1 91.44 83 ARG A CA 1
ATOM 657 C C . ARG A 1 83 ? 12.633 8.383 5.281 1 91.44 83 ARG A C 1
ATOM 659 O O . ARG A 1 83 ? 11.57 8.977 5.082 1 91.44 83 ARG A O 1
ATOM 666 N N . TRP A 1 84 ? 13.539 8.758 6.18 1 91.69 84 TRP A N 1
ATOM 667 C CA . TRP A 1 84 ? 13.359 10.023 6.879 1 91.69 84 TRP A CA 1
ATOM 668 C C . TRP A 1 84 ? 13.281 11.18 5.895 1 91.69 84 TRP A C 1
ATOM 670 O O . TRP A 1 84 ? 12.406 12.047 6.008 1 91.69 84 TRP A O 1
ATOM 680 N N . ARG A 1 85 ? 14.133 11.195 4.945 1 91.06 85 ARG A N 1
ATOM 681 C CA . ARG A 1 85 ? 14.172 12.258 3.943 1 91.06 85 ARG A CA 1
ATOM 682 C C . ARG A 1 85 ? 12.859 12.32 3.166 1 91.06 85 ARG A C 1
ATOM 684 O O . ARG A 1 85 ? 12.352 13.406 2.877 1 91.06 85 ARG A O 1
ATOM 691 N N . ILE A 1 86 ? 12.359 11.18 2.824 1 92.06 86 ILE A N 1
ATOM 692 C CA . ILE A 1 86 ? 11.094 11.117 2.104 1 92.06 86 ILE A CA 1
ATOM 693 C C . ILE A 1 86 ? 9.984 11.727 2.959 1 92.06 86 ILE A C 1
ATOM 695 O O . ILE A 1 86 ? 9.203 12.547 2.477 1 92.06 86 ILE A O 1
ATOM 699 N N . CYS A 1 87 ? 9.961 11.344 4.215 1 91.56 87 CYS A N 1
ATOM 700 C CA . CYS A 1 87 ? 8.938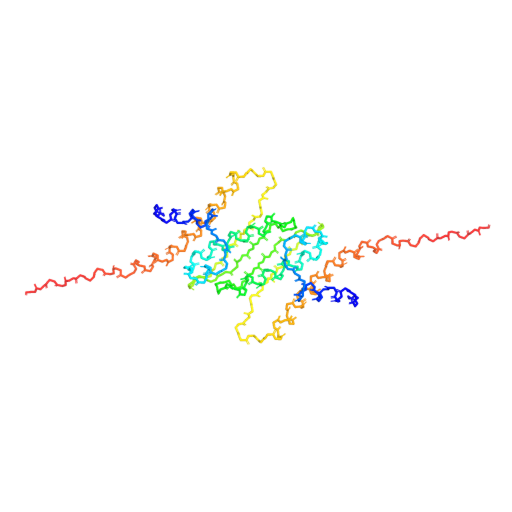 11.867 5.113 1 91.56 87 CYS A CA 1
ATOM 701 C C . CYS A 1 87 ? 9.094 13.375 5.293 1 91.56 87 CYS A C 1
ATOM 703 O O . CYS A 1 87 ? 8.102 14.109 5.324 1 91.56 87 CYS A O 1
ATOM 705 N N . MET A 1 88 ? 10.312 13.781 5.348 1 90.19 88 MET A N 1
ATOM 706 C CA . MET A 1 88 ? 10.586 15.211 5.469 1 90.19 88 MET A CA 1
ATOM 707 C C . MET A 1 88 ? 10.109 15.961 4.23 1 90.19 88 MET A C 1
ATOM 709 O O . MET A 1 88 ? 9.508 17.031 4.34 1 90.19 88 MET A O 1
ATOM 713 N N . GLN A 1 89 ? 10.336 15.453 3.072 1 88.81 89 GLN A N 1
ATOM 714 C CA . GLN A 1 89 ? 9.906 16.062 1.82 1 88.81 89 GLN A CA 1
ATOM 715 C C . GLN A 1 89 ? 8.383 16.156 1.75 1 88.81 89 GLN A C 1
ATOM 717 O O . GLN A 1 89 ? 7.836 17.156 1.301 1 88.81 89 GLN A O 1
ATOM 722 N N . ILE A 1 90 ? 7.754 15.156 2.211 1 87.75 90 ILE A N 1
ATOM 723 C CA . ILE A 1 90 ? 6.293 15.148 2.252 1 87.75 90 ILE A CA 1
ATOM 724 C C . ILE A 1 90 ? 5.797 16.25 3.184 1 87.75 90 ILE A C 1
ATOM 726 O O . ILE A 1 90 ? 4.91 17.031 2.82 1 87.75 90 ILE A O 1
ATOM 730 N N . ALA A 1 91 ? 6.398 16.281 4.336 1 86.5 91 ALA A N 1
ATOM 731 C CA . ALA A 1 91 ? 6.027 17.297 5.324 1 86.5 91 ALA A CA 1
ATOM 732 C C . ALA A 1 91 ? 6.215 18.703 4.766 1 86.5 91 ALA A C 1
ATOM 734 O O . ALA A 1 91 ? 5.352 19.562 4.938 1 86.5 91 ALA A O 1
ATOM 735 N N . GLU A 1 92 ? 7.301 18.922 4.102 1 85 92 GLU A N 1
ATOM 736 C CA . GLU A 1 92 ? 7.613 20.219 3.521 1 85 92 GLU A CA 1
ATOM 737 C C . GLU A 1 92 ? 6.602 20.609 2.447 1 85 92 GLU A C 1
ATOM 739 O O . GLU A 1 92 ? 6.117 21.734 2.422 1 85 92 GLU A O 1
ATOM 744 N N . ARG A 1 93 ? 6.262 19.688 1.672 1 82.94 93 ARG A N 1
ATOM 745 C CA . ARG A 1 93 ? 5.324 19.938 0.583 1 82.94 93 ARG A CA 1
ATOM 746 C C . ARG A 1 93 ? 3.928 20.234 1.121 1 82.94 93 ARG A C 1
ATOM 748 O O . ARG A 1 93 ? 3.203 21.062 0.562 1 82.94 93 ARG A O 1
ATOM 755 N N . LEU A 1 94 ? 3.609 19.578 2.152 1 81.62 94 LEU A N 1
ATOM 756 C CA . LEU A 1 94 ? 2.277 19.75 2.721 1 81.62 94 LEU A CA 1
ATOM 757 C C . LEU A 1 94 ? 2.193 21.047 3.512 1 81.62 94 LEU A C 1
ATOM 759 O O . LEU A 1 94 ? 1.115 21.641 3.645 1 81.62 94 LEU A O 1
ATOM 763 N N . SER A 1 95 ? 3.217 21.406 4.117 1 75.31 95 SER A N 1
ATOM 764 C CA . SER A 1 95 ? 3.262 22.672 4.844 1 75.31 95 SER A CA 1
ATOM 765 C C . SER A 1 95 ? 3.248 23.859 3.885 1 75.31 95 SER A C 1
ATOM 767 O O . SER A 1 95 ? 2.711 24.922 4.211 1 75.31 95 SER A O 1
ATOM 769 N N . GLU A 1 96 ? 3.979 23.766 2.842 1 66.75 96 GLU A N 1
ATOM 770 C CA . GLU A 1 96 ? 3.977 24.844 1.854 1 66.75 96 GLU A CA 1
ATOM 771 C C . GLU A 1 96 ? 2.564 25.109 1.339 1 66.75 96 GLU A C 1
ATOM 773 O O . GLU A 1 96 ? 2.225 26.25 1.021 1 66.75 96 GLU A O 1
ATOM 778 N N . SER A 1 97 ? 1.829 24.094 1.273 1 55.31 97 SER A N 1
ATOM 779 C CA . SER A 1 97 ? 0.439 24.281 0.87 1 55.31 97 SER A CA 1
ATOM 780 C C . SER A 1 97 ? -0.341 25.078 1.915 1 55.31 97 SER A C 1
ATOM 782 O O . SER A 1 97 ? -1.305 25.766 1.585 1 55.31 97 SER A O 1
ATOM 784 N N . VAL A 1 98 ? 0.018 24.906 3.182 1 48.06 98 VAL A N 1
ATOM 785 C CA . VAL A 1 98 ? -0.625 25.672 4.242 1 48.06 98 VAL A CA 1
ATOM 786 C C . VAL A 1 98 ? -0.082 27.094 4.246 1 48.06 98 VAL A C 1
ATOM 788 O O . VAL A 1 98 ? -0.836 28.062 4.438 1 48.06 98 VAL A O 1
ATOM 791 N N . GLY A 1 99 ? 1.178 27.188 4.145 1 46.41 99 GLY A N 1
ATOM 792 C CA . GLY A 1 99 ? 1.789 28.516 4.223 1 46.41 99 GLY A CA 1
ATOM 793 C C . GLY A 1 99 ? 1.383 29.422 3.084 1 46.41 99 GLY A C 1
ATOM 794 O O . GLY A 1 99 ? 1.364 30.641 3.24 1 46.41 99 GLY A O 1
ATOM 795 N N . ARG A 1 100 ? 1.221 28.969 1.869 1 45.44 100 ARG A N 1
ATOM 796 C CA . ARG A 1 100 ? 0.81 29.938 0.857 1 45.44 100 ARG A CA 1
ATOM 797 C C . ARG A 1 100 ? -0.568 30.516 1.175 1 45.44 100 ARG A C 1
ATOM 799 O O . ARG A 1 100 ? -0.916 31.594 0.712 1 45.44 100 ARG A O 1
ATOM 806 N N . LEU A 1 101 ? -1.329 29.781 1.91 1 40.34 101 LEU A N 1
ATOM 807 C CA . LEU A 1 101 ? -2.625 30.359 2.256 1 40.34 101 LEU A CA 1
ATOM 808 C C . LEU A 1 101 ? -2.48 31.406 3.357 1 40.34 101 LEU A C 1
ATOM 810 O O . LEU A 1 101 ? -3.221 32.375 3.383 1 40.34 101 LEU A O 1
ATOM 814 N N . HIS A 1 102 ? -1.661 31.109 4.281 1 40.88 102 HIS A N 1
ATOM 815 C CA . HIS A 1 102 ? -1.55 32.094 5.344 1 40.88 102 HIS A CA 1
ATOM 816 C C . HIS A 1 102 ? -0.888 33.375 4.84 1 40.88 102 HIS A C 1
ATOM 818 O O . HIS A 1 102 ? -0.961 34.438 5.492 1 40.88 102 HIS A O 1
ATOM 824 N N . GLY A 1 103 ? -0.186 33.281 3.746 1 39.03 103 GLY A N 1
ATOM 825 C CA . GLY A 1 103 ? 0.451 34.469 3.248 1 39.03 103 GLY A CA 1
ATOM 826 C C . GLY A 1 103 ? -0.53 35.469 2.633 1 39.03 103 GLY A C 1
ATOM 827 O O . GLY A 1 103 ? -0.176 36.625 2.355 1 39.03 103 GLY A O 1
ATOM 828 N N . CYS A 1 104 ? -1.677 34.969 2.096 1 37.62 104 CYS A N 1
ATOM 829 C CA . CYS A 1 104 ? -2.539 35.938 1.438 1 37.62 104 CYS A CA 1
ATOM 830 C C . CYS A 1 104 ? -3.328 36.75 2.459 1 37.62 104 CYS A C 1
ATOM 832 O O . CYS A 1 104 ? -3.955 37.75 2.115 1 37.62 104 CYS A O 1
ATOM 834 N N . GLY A 1 105 ? -3.539 36.094 3.562 1 37.62 105 GLY A N 1
ATOM 835 C CA . GLY A 1 105 ? -4.465 36.781 4.445 1 37.62 105 GLY A CA 1
ATOM 836 C C . GLY A 1 105 ? -3.844 37.969 5.148 1 37.62 105 GLY A C 1
ATOM 837 O O . GLY A 1 105 ? -4.527 38.719 5.875 1 37.62 105 GLY A O 1
ATOM 838 N N . ARG A 1 106 ? -2.51 37.969 5.281 1 38.03 106 ARG A N 1
ATOM 839 C CA . ARG A 1 106 ? -2.088 39.094 6.094 1 38.03 106 ARG A CA 1
ATOM 840 C C . ARG A 1 106 ? -2.002 40.375 5.258 1 38.03 106 ARG A C 1
ATOM 842 O O . ARG A 1 106 ? -0.974 40.656 4.637 1 38.03 106 ARG A O 1
ATOM 849 N N . LYS A 1 107 ? -3.049 40.625 4.418 1 40.69 107 LYS A N 1
ATOM 850 C CA . LYS A 1 107 ? -3.117 42 3.934 1 40.69 107 LYS A CA 1
ATOM 851 C C . LYS A 1 107 ? -3.121 43 5.09 1 40.69 107 LYS A C 1
ATOM 853 O O . LYS A 1 107 ? -3.854 42.812 6.066 1 40.69 107 LYS A O 1
ATOM 858 N N . ARG A 1 108 ? -2.084 43.75 5.254 1 37.66 108 ARG A N 1
ATOM 859 C CA . ARG A 1 108 ? -1.85 44.938 6.098 1 37.66 108 ARG A CA 1
ATOM 860 C C . ARG A 1 108 ? -2.973 45.938 5.945 1 37.66 108 ARG A C 1
ATOM 862 O O . ARG A 1 108 ? -3.203 46.469 4.852 1 37.66 108 ARG A O 1
ATOM 869 N N . VAL A 1 109 ? -4.156 45.688 6.52 1 36 109 VAL A N 1
ATOM 870 C CA . VAL A 1 109 ? -5.16 46.75 6.621 1 36 109 VAL A CA 1
ATOM 871 C C . VAL A 1 109 ? -4.504 48.031 7.066 1 36 109 VAL A C 1
ATOM 873 O O . VAL A 1 109 ? -3.92 48.125 8.148 1 36 109 VAL A O 1
ATOM 876 N N . ARG A 1 110 ? -3.949 48.812 6.215 1 37.75 110 ARG A N 1
ATOM 877 C CA . ARG A 1 110 ? -3.451 50.156 6.406 1 37.75 110 ARG A CA 1
ATOM 878 C C . ARG A 1 110 ? -4.504 51.062 7.07 1 37.75 110 ARG A C 1
ATOM 880 O O . ARG A 1 110 ? -5.625 51.156 6.57 1 37.75 110 ARG A O 1
ATOM 887 N N . ARG A 1 111 ? -4.582 51.062 8.398 1 36.81 111 ARG A N 1
ATOM 888 C CA . ARG A 1 111 ? -5.402 52 9.172 1 36.81 111 ARG A CA 1
ATOM 889 C C . ARG A 1 111 ? -5.27 53.406 8.648 1 36.81 111 ARG A C 1
ATOM 891 O O . ARG A 1 111 ? -4.156 53.906 8.461 1 36.81 111 ARG A O 1
ATOM 898 N N . LEU A 1 112 ? -6.242 53.844 7.836 1 39.38 112 LEU A N 1
ATOM 899 C CA . LEU A 1 112 ? -6.363 55.219 7.328 1 39.38 112 LEU A CA 1
ATOM 900 C C . LEU A 1 112 ? -6.195 56.219 8.453 1 39.38 112 LEU A C 1
ATOM 902 O O . LEU A 1 112 ? -6.691 56.031 9.562 1 39.38 112 LEU A O 1
ATOM 906 N N . PRO A 1 113 ? -5.176 57.156 8.43 1 41.62 113 PRO A N 1
ATOM 907 C CA . PRO A 1 113 ? -4.867 58.156 9.438 1 41.62 113 PRO A CA 1
ATOM 908 C C . PRO A 1 113 ? -6.094 58.969 9.844 1 41.62 113 PRO A C 1
ATOM 910 O O . PRO A 1 113 ? -6.965 59.25 9.008 1 41.62 113 PRO A O 1
ATOM 913 N N . ARG A 1 114 ? -6.727 58.719 11.047 1 43.97 114 ARG A N 1
ATOM 914 C CA . ARG A 1 114 ? -7.785 59.562 11.547 1 43.97 114 ARG A CA 1
ATOM 915 C C . ARG A 1 114 ? -7.422 61.031 11.352 1 43.97 114 ARG A C 1
ATOM 917 O O . ARG A 1 114 ? -6.324 61.469 11.711 1 43.97 114 ARG A O 1
ATOM 924 N N . ALA A 1 115 ? -8.25 61.906 10.586 1 36.41 115 ALA A N 1
ATOM 925 C CA . ALA A 1 115 ? -8.188 63.375 10.531 1 36.41 115 ALA A CA 1
ATOM 926 C C . ALA A 1 115 ? -8.516 63.969 11.891 1 36.41 115 ALA A C 1
ATOM 928 O O . ALA A 1 115 ? -9.367 63.469 12.625 1 36.41 115 ALA A O 1
ATOM 929 N N . MET B 1 1 ? -9.57 -20.859 -16.438 1 57.78 1 MET B N 1
ATOM 930 C CA . MET B 1 1 ? -9.266 -21.109 -15.031 1 57.78 1 MET B CA 1
ATOM 931 C C . MET B 1 1 ? -10.055 -22.312 -14.508 1 57.78 1 MET B C 1
ATOM 933 O O . MET B 1 1 ? -11.266 -22.406 -14.727 1 57.78 1 MET B O 1
ATOM 937 N N . ASN B 1 2 ? -9.352 -23.266 -14.031 1 75.38 2 ASN B N 1
ATOM 938 C CA . ASN B 1 2 ? -10.07 -24.453 -13.555 1 75.38 2 ASN B CA 1
ATOM 939 C C . ASN B 1 2 ? -10.797 -24.172 -12.242 1 75.38 2 ASN B C 1
ATOM 941 O O . ASN B 1 2 ? -10.445 -23.234 -11.516 1 75.38 2 ASN B O 1
ATOM 945 N N . ASN B 1 3 ? -11.906 -24.891 -11.984 1 79 3 ASN B N 1
ATOM 946 C CA . ASN B 1 3 ? -12.789 -24.734 -10.836 1 79 3 ASN B CA 1
ATOM 947 C C . ASN B 1 3 ? -12.008 -24.734 -9.523 1 79 3 ASN B C 1
ATOM 949 O O . ASN B 1 3 ? -12.32 -23.969 -8.609 1 79 3 ASN B O 1
ATOM 953 N N . MET B 1 4 ? -11.062 -25.641 -9.43 1 79.5 4 MET B N 1
ATOM 954 C CA . MET B 1 4 ? -10.273 -25.734 -8.203 1 79.5 4 MET B CA 1
ATOM 955 C C . MET B 1 4 ? -9.492 -24.453 -7.957 1 79.5 4 MET B C 1
ATOM 957 O O . MET B 1 4 ? -9.406 -23.984 -6.82 1 79.5 4 MET B O 1
ATOM 961 N N . PHE B 1 5 ? -8.984 -23.891 -9 1 81.94 5 PHE B N 1
ATOM 962 C CA . PHE B 1 5 ? -8.227 -22.641 -8.891 1 81.94 5 PHE B CA 1
ATOM 963 C C . PHE B 1 5 ? -9.141 -21.484 -8.516 1 81.94 5 PHE B C 1
ATOM 965 O O . PHE B 1 5 ? -8.789 -20.656 -7.676 1 81.94 5 PHE B O 1
ATOM 972 N N . ALA B 1 6 ? -10.328 -21.562 -9.078 1 85.38 6 ALA B N 1
ATOM 973 C CA . ALA B 1 6 ? -11.305 -20.531 -8.758 1 85.38 6 ALA B CA 1
ATOM 974 C C . ALA B 1 6 ?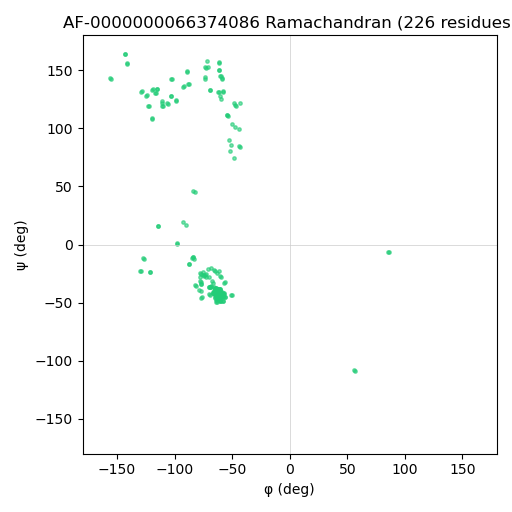 -11.727 -20.609 -7.293 1 85.38 6 ALA B C 1
ATOM 976 O O . ALA B 1 6 ? -11.914 -19.578 -6.633 1 85.38 6 ALA B O 1
ATOM 977 N N . ALA B 1 7 ? -11.93 -21.828 -6.832 1 89.12 7 ALA B N 1
ATOM 978 C CA . ALA B 1 7 ? -12.289 -22.016 -5.43 1 89.12 7 ALA B CA 1
ATOM 979 C C . ALA B 1 7 ? -11.188 -21.5 -4.504 1 89.12 7 ALA B C 1
ATOM 981 O O . ALA B 1 7 ? -11.469 -20.828 -3.51 1 89.12 7 ALA B O 1
ATOM 982 N N . LYS B 1 8 ? -9.99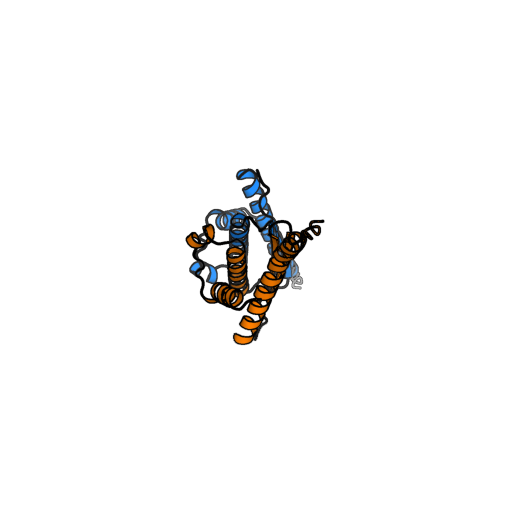2 -21.844 -4.875 1 87.06 8 LYS B N 1
ATOM 983 C CA . LYS B 1 8 ? -8.852 -21.359 -4.094 1 87.06 8 LYS B CA 1
ATOM 984 C C . LYS B 1 8 ? -8.781 -19.844 -4.09 1 87.06 8 LYS B C 1
ATOM 986 O O . LYS B 1 8 ? -8.562 -19.234 -3.043 1 87.06 8 LYS B O 1
ATOM 991 N N . LEU B 1 9 ? -8.898 -19.297 -5.258 1 89.88 9 LEU B N 1
ATOM 992 C CA . LEU B 1 9 ? -8.852 -17.844 -5.391 1 89.88 9 LEU B CA 1
ATOM 993 C C . LEU B 1 9 ? -9.945 -17.188 -4.547 1 89.88 9 LEU B C 1
ATOM 995 O O . LEU B 1 9 ? -9.695 -16.188 -3.871 1 89.88 9 LEU B O 1
ATOM 999 N N . SER B 1 10 ? -11.094 -17.766 -4.578 1 90.38 10 SER B N 1
ATOM 1000 C CA . SER B 1 10 ? -12.211 -17.234 -3.789 1 90.38 10 SER B CA 1
ATOM 1001 C C . SER B 1 10 ? -11.891 -17.281 -2.297 1 90.38 10 SER B C 1
ATOM 1003 O O . SER B 1 10 ? -12.188 -16.344 -1.566 1 90.38 10 SER B O 1
ATOM 1005 N N . GLU B 1 11 ? -11.352 -18.312 -1.893 1 89.88 11 GLU B N 1
ATOM 1006 C CA . GLU B 1 11 ? -10.961 -18.453 -0.491 1 89.88 11 GLU B CA 1
ATOM 1007 C C . GLU B 1 11 ? -9.945 -17.391 -0.092 1 89.88 11 GLU B C 1
ATOM 1009 O O . GLU B 1 11 ? -10.062 -16.781 0.972 1 89.88 11 GLU B O 1
ATOM 1014 N N . LEU B 1 12 ? -8.977 -17.172 -0.92 1 89 12 LEU B N 1
ATOM 1015 C CA . LEU B 1 12 ? -7.926 -16.203 -0.652 1 89 12 LEU B CA 1
ATOM 1016 C C . LEU B 1 12 ? -8.5 -14.789 -0.608 1 89 12 LEU B C 1
ATOM 1018 O O . LEU B 1 12 ? -8.125 -13.992 0.253 1 89 12 LEU B O 1
ATOM 1022 N N . VAL B 1 13 ? -9.414 -14.539 -1.453 1 90.12 13 VAL B N 1
ATOM 1023 C CA . VAL B 1 13 ? -9.945 -13.188 -1.6 1 90.12 13 VAL B CA 1
ATOM 1024 C C . VAL B 1 13 ? -10.93 -12.891 -0.468 1 90.12 13 VAL B C 1
ATOM 1026 O O . VAL B 1 13 ? -10.945 -11.789 0.075 1 90.12 13 VAL B O 1
ATOM 1029 N N . TYR B 1 14 ? -11.648 -13.906 0.029 1 87.81 14 TYR B N 1
ATOM 1030 C CA . TYR B 1 14 ? -12.789 -13.547 0.854 1 87.81 14 TYR B CA 1
ATOM 1031 C C . TYR B 1 14 ? -12.664 -14.141 2.252 1 87.81 14 TYR B C 1
ATOM 1033 O O . TYR B 1 14 ? -13.211 -13.594 3.215 1 87.81 14 TYR B O 1
ATOM 1041 N N . THR B 1 15 ? -11.93 -15.203 2.482 1 85.31 15 THR B N 1
ATOM 1042 C CA . THR B 1 15 ? -12.078 -15.891 3.762 1 85.31 15 THR B CA 1
ATOM 1043 C C . THR B 1 15 ? -10.719 -16.125 4.414 1 85.31 15 THR B C 1
ATOM 1045 O O . THR B 1 15 ? -10.633 -16.328 5.625 1 85.31 15 THR B O 1
ATOM 1048 N N . ALA B 1 16 ? -9.68 -16.141 3.648 1 81.88 16 ALA B N 1
ATOM 1049 C CA . ALA B 1 16 ? -8.359 -16.453 4.199 1 81.88 16 ALA B CA 1
ATOM 1050 C C . ALA B 1 16 ? -7.984 -15.461 5.297 1 81.88 16 ALA B C 1
ATOM 1052 O O . ALA B 1 16 ? -8.352 -14.281 5.238 1 81.88 16 ALA B O 1
ATOM 1053 N N . SER B 1 17 ? -7.344 -15.977 6.281 1 77.25 17 SER B N 1
ATOM 1054 C CA . SER B 1 17 ? -6.84 -15.133 7.355 1 77.25 17 SER B CA 1
ATOM 1055 C C . SER B 1 17 ? -5.633 -14.32 6.902 1 77.25 17 SER B C 1
ATOM 1057 O O . SER B 1 17 ? -4.848 -14.773 6.07 1 77.25 17 SER B O 1
ATOM 1059 N N . ASP B 1 18 ? -5.512 -13.07 7.352 1 69.44 18 ASP B N 1
ATOM 1060 C CA . ASP B 1 18 ? -4.387 -12.195 7.035 1 69.44 18 ASP B CA 1
ATOM 1061 C C . ASP B 1 18 ? -3.299 -12.289 8.102 1 69.44 18 ASP B C 1
AT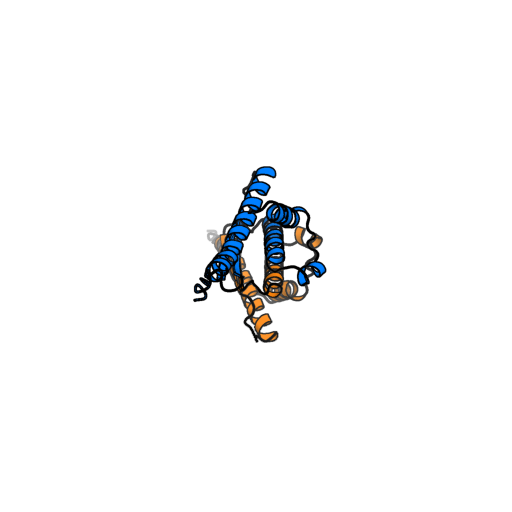OM 1063 O O . ASP B 1 18 ? -2.5 -11.367 8.266 1 69.44 18 ASP B O 1
ATOM 1067 N N . HIS B 1 19 ? -3.279 -13.312 8.867 1 70.56 19 HIS B N 1
ATOM 1068 C CA . HIS B 1 19 ? -2.291 -13.422 9.938 1 70.56 19 HIS B CA 1
ATOM 1069 C C . HIS B 1 19 ? -0.888 -13.617 9.375 1 70.56 19 HIS B C 1
ATOM 1071 O O . HIS B 1 19 ? -0.675 -14.461 8.5 1 70.56 19 HIS B O 1
ATOM 1077 N N . PRO B 1 20 ? 0.067 -12.906 9.836 1 64.56 20 PRO B N 1
ATOM 1078 C CA . PRO B 1 20 ? 1.429 -12.906 9.297 1 64.56 20 PRO B CA 1
ATOM 1079 C C . PRO B 1 20 ? 2.078 -14.289 9.344 1 64.56 20 PRO B C 1
ATOM 1081 O O . PRO B 1 20 ? 2.846 -14.648 8.445 1 64.56 20 PRO B O 1
ATOM 1084 N N . ASP B 1 21 ? 1.896 -15.023 10.375 1 62.34 21 ASP B N 1
ATOM 1085 C CA . ASP B 1 21 ? 2.531 -16.328 10.555 1 62.34 21 ASP B CA 1
ATOM 1086 C C . ASP B 1 21 ? 2.135 -17.297 9.445 1 62.34 21 ASP B C 1
ATOM 1088 O O . ASP B 1 21 ? 2.91 -18.172 9.078 1 62.34 21 ASP B O 1
ATOM 1092 N N . SER B 1 22 ? 1.045 -17.109 8.906 1 61.38 22 SER B N 1
ATOM 1093 C CA . SER B 1 22 ? 0.562 -18 7.863 1 61.38 22 SER B CA 1
ATOM 1094 C C . SER B 1 22 ? 1.139 -17.625 6.504 1 61.38 22 SER B C 1
ATOM 1096 O O . SER B 1 22 ? 1.246 -18.469 5.613 1 61.38 22 SER B O 1
ATOM 1098 N N . LEU B 1 23 ? 1.729 -16.5 6.426 1 65.12 23 LEU B N 1
ATOM 1099 C CA . LEU B 1 23 ? 2.127 -15.953 5.129 1 65.12 23 LEU B CA 1
ATOM 1100 C C . LEU B 1 23 ? 3.445 -16.562 4.668 1 65.12 23 LEU B C 1
ATOM 1102 O O . LEU B 1 23 ? 3.641 -16.797 3.471 1 65.12 23 LEU B O 1
ATOM 1106 N N . SER B 1 24 ? 4.312 -16.812 5.656 1 66.38 24 SER B N 1
ATOM 1107 C CA . SER B 1 24 ? 5.641 -17.312 5.301 1 66.38 24 SER B CA 1
ATOM 1108 C C . SER B 1 24 ? 5.559 -18.688 4.656 1 66.38 24 SER B C 1
ATOM 1110 O O . SER B 1 24 ? 6.43 -19.062 3.869 1 66.38 24 SER B O 1
ATOM 1112 N N . GLU B 1 25 ? 4.5 -19.406 4.902 1 72.75 25 GLU B N 1
ATOM 1113 C CA . GLU B 1 25 ? 4.375 -20.766 4.383 1 72.75 25 GLU B CA 1
ATOM 1114 C C . GLU B 1 25 ? 3.541 -20.781 3.105 1 72.75 25 GLU B C 1
ATOM 1116 O O . GLU B 1 25 ? 3.473 -21.812 2.426 1 72.75 25 GLU B O 1
ATOM 1121 N N . MET B 1 26 ? 3.117 -19.656 2.711 1 79.81 26 MET B N 1
ATOM 1122 C CA . MET B 1 26 ? 2.195 -19.609 1.579 1 79.81 26 MET B CA 1
ATOM 1123 C C . MET B 1 26 ? 2.957 -19.516 0.261 1 79.81 26 MET B C 1
ATOM 1125 O O . MET B 1 26 ? 4.059 -18.969 0.216 1 79.81 26 MET B O 1
ATOM 1129 N N . GLU B 1 27 ? 2.318 -20.109 -0.755 1 83.12 27 GLU B N 1
ATOM 1130 C CA . GLU B 1 27 ? 2.846 -19.969 -2.111 1 83.12 27 GLU B CA 1
ATOM 1131 C C . GLU B 1 27 ? 2.863 -18.516 -2.557 1 83.12 27 GLU B C 1
ATOM 1133 O O . GLU B 1 27 ? 2.131 -17.688 -2.012 1 83.12 27 GLU B O 1
ATOM 1138 N N . GLU B 1 28 ? 3.701 -18.188 -3.502 1 82.44 28 GLU B N 1
ATOM 1139 C CA . GLU B 1 28 ? 3.906 -16.828 -3.969 1 82.44 28 GLU B CA 1
ATOM 1140 C C . GLU B 1 28 ? 2.598 -16.203 -4.453 1 82.44 28 GLU B C 1
ATOM 1142 O O . GLU B 1 28 ? 2.312 -15.039 -4.164 1 82.44 28 GLU B O 1
ATOM 1147 N N . PHE B 1 29 ? 1.863 -17.031 -5.168 1 85.12 29 PHE B N 1
ATOM 1148 C CA . PHE B 1 29 ? 0.594 -16.547 -5.688 1 85.12 29 PHE B CA 1
ATOM 1149 C C . PHE B 1 29 ? -0.354 -16.188 -4.551 1 85.12 29 PHE B C 1
ATOM 1151 O O . PHE B 1 29 ? -0.994 -15.133 -4.574 1 85.12 29 PHE B O 1
ATOM 1158 N N . ASP B 1 30 ? -0.478 -17.062 -3.656 1 87.62 30 ASP B N 1
ATOM 1159 C CA . ASP B 1 30 ? -1.359 -16.828 -2.518 1 87.62 30 ASP B CA 1
ATOM 1160 C C . ASP B 1 30 ? -0.973 -15.547 -1.778 1 87.62 30 ASP B C 1
ATOM 1162 O O . ASP B 1 30 ? -1.837 -14.734 -1.43 1 87.62 30 ASP B O 1
ATOM 1166 N N . ARG B 1 31 ? 0.312 -15.391 -1.551 1 87.31 31 ARG B N 1
ATOM 1167 C CA . ARG B 1 31 ? 0.815 -14.203 -0.867 1 87.31 31 ARG B CA 1
ATOM 1168 C C . ARG B 1 31 ? 0.477 -12.938 -1.646 1 87.31 31 ARG B C 1
ATOM 1170 O O . ARG B 1 31 ? 0.175 -11.898 -1.055 1 87.31 31 ARG B O 1
ATOM 1177 N N . LEU B 1 32 ? 0.56 -13.039 -2.947 1 89.31 32 LEU B N 1
ATOM 1178 C CA . LEU B 1 32 ? 0.245 -11.883 -3.785 1 89.31 32 LEU B CA 1
ATOM 1179 C C . LEU B 1 32 ? -1.221 -11.492 -3.639 1 89.31 32 LEU B C 1
ATOM 1181 O O . LEU B 1 32 ? -1.539 -10.305 -3.506 1 89.31 32 LEU B O 1
ATOM 1185 N N . ILE B 1 33 ? -2.074 -12.445 -3.648 1 91.88 33 ILE B N 1
ATOM 1186 C CA . ILE B 1 33 ? -3.498 -12.156 -3.531 1 91.88 33 ILE B CA 1
ATOM 1187 C C . ILE B 1 33 ? -3.793 -11.555 -2.156 1 91.88 33 ILE B C 1
ATOM 1189 O O . ILE B 1 33 ? -4.555 -10.594 -2.041 1 91.88 33 ILE B O 1
ATOM 1193 N N . LEU B 1 34 ? -3.215 -12.102 -1.155 1 91.69 34 LEU B N 1
ATOM 1194 C CA . LEU B 1 34 ? -3.391 -11.555 0.186 1 91.69 34 LEU B CA 1
ATOM 1195 C C . LEU B 1 34 ? -2.859 -10.133 0.267 1 91.69 34 LEU B C 1
ATOM 1197 O O . LEU B 1 34 ? -3.441 -9.281 0.949 1 91.69 34 LEU B O 1
ATOM 1201 N N . LEU B 1 35 ? -1.768 -9.883 -0.397 1 91.62 35 LEU B N 1
ATOM 1202 C CA . LEU B 1 35 ? -1.22 -8.531 -0.468 1 91.62 35 LEU B CA 1
ATOM 1203 C C . LEU B 1 35 ? -2.213 -7.574 -1.117 1 91.62 35 LEU B C 1
ATOM 1205 O O . LEU B 1 35 ? -2.443 -6.473 -0.611 1 91.62 35 LEU B O 1
ATOM 1209 N N . ILE B 1 36 ? -2.74 -7.965 -2.201 1 93.06 36 ILE B N 1
ATOM 1210 C CA . ILE B 1 36 ? -3.707 -7.137 -2.91 1 93.06 36 ILE B CA 1
ATOM 1211 C C . ILE B 1 36 ? -4.895 -6.832 -1.997 1 93.06 36 ILE B C 1
ATOM 1213 O O . ILE B 1 36 ? -5.359 -5.691 -1.936 1 93.06 36 ILE B O 1
ATOM 1217 N N . ARG B 1 37 ? -5.359 -7.809 -1.312 1 92.69 37 ARG B N 1
ATOM 1218 C CA . ARG B 1 37 ? -6.449 -7.621 -0.357 1 92.69 37 ARG B CA 1
ATOM 1219 C C . ARG B 1 37 ? -6.078 -6.586 0.701 1 92.69 37 ARG B C 1
ATOM 1221 O O . ARG B 1 37 ? -6.871 -5.699 1.011 1 92.69 37 ARG B O 1
ATOM 1228 N N . LYS B 1 38 ? -4.957 -6.766 1.222 1 91.81 38 LYS B N 1
ATOM 1229 C CA . LYS B 1 38 ? -4.48 -5.844 2.252 1 91.81 38 LYS B CA 1
ATOM 1230 C C . LYS B 1 38 ? -4.395 -4.418 1.717 1 91.81 38 LYS B C 1
ATOM 1232 O O . LYS B 1 38 ? -4.762 -3.467 2.408 1 91.81 38 LYS B O 1
ATOM 1237 N N . LEU B 1 39 ? -3.9 -4.285 0.548 1 93.25 39 LEU B N 1
ATOM 1238 C CA . LEU B 1 39 ? -3.768 -2.967 -0.058 1 93.25 39 LEU B CA 1
ATOM 1239 C C . LEU B 1 39 ? -5.137 -2.348 -0.315 1 93.25 39 LEU B C 1
ATOM 1241 O O . LEU B 1 39 ? -5.32 -1.139 -0.149 1 93.25 39 LEU B O 1
ATOM 1245 N N . TYR B 1 40 ? -6.082 -3.143 -0.688 1 93.06 40 TYR B N 1
ATOM 1246 C CA . TYR B 1 40 ? -7.438 -2.619 -0.823 1 93.06 40 TYR B CA 1
ATOM 1247 C C . TYR B 1 40 ? -7.984 -2.166 0.525 1 93.06 40 TYR B C 1
ATOM 1249 O O . TYR B 1 40 ? -8.695 -1.159 0.607 1 93.06 40 TYR B O 1
ATOM 1257 N N . GLN B 1 41 ? -7.688 -2.887 1.57 1 90.56 41 GLN B N 1
ATOM 1258 C CA . GLN B 1 41 ? -8.109 -2.48 2.908 1 90.56 41 GLN B CA 1
ATOM 1259 C C . GLN B 1 41 ? -7.516 -1.128 3.285 1 90.56 41 GLN B C 1
ATOM 1261 O O . GLN B 1 41 ? -8.203 -0.278 3.854 1 90.56 41 GLN B O 1
ATOM 1266 N N . ILE B 1 42 ? -6.277 -1.006 2.963 1 91.06 42 ILE B N 1
ATOM 1267 C CA . ILE B 1 42 ? -5.605 0.26 3.24 1 91.06 42 ILE B CA 1
ATOM 1268 C C . ILE B 1 42 ? -6.254 1.377 2.424 1 91.06 42 ILE B C 1
ATOM 1270 O O . ILE B 1 42 ? -6.559 2.447 2.957 1 91.06 42 ILE B O 1
ATOM 1274 N N . LEU B 1 43 ? -6.473 1.12 1.209 1 92.31 43 LEU B N 1
ATOM 1275 C CA . LEU B 1 43 ? -7.078 2.084 0.297 1 92.31 43 LEU B CA 1
ATOM 1276 C C . LEU B 1 43 ? -8.453 2.518 0.797 1 92.31 43 LEU B C 1
ATOM 1278 O O . LEU B 1 43 ? -8.758 3.713 0.833 1 92.31 43 LEU B O 1
ATOM 1282 N N . ASP B 1 44 ? -9.18 1.576 1.2 1 88.75 44 ASP B N 1
ATOM 1283 C CA . ASP B 1 44 ? -10.555 1.85 1.609 1 88.75 44 ASP B CA 1
ATOM 1284 C C . ASP B 1 44 ? -10.594 2.541 2.971 1 88.75 44 ASP B C 1
ATOM 1286 O O . ASP B 1 44 ? -11.523 3.291 3.266 1 88.75 44 ASP B O 1
ATOM 1290 N N . GLY B 1 45 ? -9.602 2.303 3.752 1 86.38 45 GLY B N 1
ATOM 1291 C CA . GLY B 1 45 ? -9.555 2.887 5.082 1 86.38 45 GLY B CA 1
ATOM 1292 C C . GLY B 1 45 ? -9 4.297 5.098 1 86.38 45 GLY B C 1
ATOM 1293 O O . GLY B 1 45 ? -9.086 4.996 6.113 1 86.38 45 GLY B O 1
ATOM 1294 N N . GLN B 1 46 ? -8.453 4.691 3.982 1 86.44 46 GLN B N 1
ATOM 1295 C CA . GLN B 1 46 ? -7.824 6.004 3.9 1 86.44 46 GLN B CA 1
ATOM 1296 C C . GLN B 1 46 ? -8.633 6.945 3.008 1 86.44 46 GLN B C 1
ATOM 1298 O O . GLN B 1 46 ? -8.711 6.738 1.794 1 86.44 46 GLN B O 1
ATOM 1303 N N . HIS B 1 47 ? -9.109 8.039 3.564 1 84.81 47 HIS B N 1
ATOM 1304 C CA . HIS B 1 47 ? -9.977 8.945 2.816 1 84.81 47 HIS B CA 1
ATOM 1305 C C . HIS B 1 47 ? -9.18 9.734 1.778 1 84.81 47 HIS B C 1
ATOM 1307 O O . HIS B 1 47 ? -9.727 10.133 0.749 1 84.81 47 HIS B O 1
ATOM 1313 N N . THR B 1 48 ? -7.918 9.891 2.07 1 86 48 THR B N 1
ATOM 1314 C CA . THR B 1 48 ? -7.129 10.75 1.196 1 86 48 THR B CA 1
ATOM 1315 C C . THR B 1 48 ? -6.562 9.961 0.023 1 86 48 THR B C 1
ATOM 1317 O O . THR B 1 48 ? -6.113 10.539 -0.966 1 86 48 THR B O 1
ATOM 1320 N N . LEU B 1 49 ? -6.551 8.633 0.13 1 91.56 49 LEU B N 1
ATOM 1321 C CA . LEU B 1 49 ? -5.965 7.805 -0.916 1 91.56 49 LEU B CA 1
ATOM 1322 C C . LEU B 1 49 ? -6.996 7.473 -1.99 1 91.56 49 LEU B C 1
ATOM 1324 O O . LEU B 1 49 ? -8.148 7.176 -1.678 1 91.56 49 LEU B O 1
ATOM 1328 N N . TYR B 1 50 ? -6.566 7.535 -3.268 1 93.62 50 TYR B N 1
ATOM 1329 C CA . TYR B 1 50 ? -7.539 7.121 -4.273 1 93.62 50 TYR B CA 1
ATOM 1330 C C . TYR B 1 50 ? -6.953 6.062 -5.195 1 93.62 50 TYR B C 1
ATOM 1332 O O . TYR B 1 50 ? -7.688 5.398 -5.934 1 93.62 50 TYR B O 1
ATOM 1340 N N . ARG B 1 51 ? -5.625 5.828 -5.141 1 94.19 51 ARG B N 1
ATOM 1341 C CA . ARG B 1 51 ? -5.027 4.762 -5.941 1 94.19 51 ARG B CA 1
ATOM 1342 C C . ARG B 1 51 ? -3.719 4.281 -5.324 1 94.19 51 ARG B C 1
ATOM 1344 O O . ARG B 1 51 ? -2.945 5.082 -4.797 1 94.19 51 ARG B O 1
ATOM 1351 N N . VAL B 1 52 ? -3.428 3.004 -5.383 1 95.5 52 VAL B N 1
ATOM 1352 C CA . VAL B 1 52 ? -2.148 2.387 -5.047 1 95.5 52 VAL B CA 1
ATOM 1353 C C . VAL B 1 52 ? -1.648 1.563 -6.234 1 95.5 52 VAL B C 1
ATOM 1355 O O . VAL B 1 52 ? -2.387 0.739 -6.777 1 95.5 52 VAL B O 1
ATOM 1358 N N . THR B 1 53 ? -0.502 1.794 -6.605 1 94.19 53 THR B N 1
ATOM 1359 C CA . THR B 1 53 ? 0.126 1.014 -7.668 1 94.19 53 THR B CA 1
ATOM 1360 C C . THR B 1 53 ? 1.333 0.248 -7.133 1 94.19 53 THR B C 1
ATOM 1362 O O . THR B 1 53 ? 2.178 0.817 -6.438 1 94.19 53 THR B O 1
ATOM 1365 N N . VAL B 1 54 ? 1.371 -0.995 -7.426 1 94.81 54 VAL B N 1
ATOM 1366 C CA . VAL B 1 54 ? 2.498 -1.803 -6.973 1 94.81 54 VAL B CA 1
ATOM 1367 C C . VAL B 1 54 ? 3.289 -2.307 -8.18 1 94.81 54 VAL B C 1
ATOM 1369 O O . VAL B 1 54 ? 2.707 -2.713 -9.188 1 94.81 54 VAL B O 1
ATOM 1372 N N . CYS B 1 55 ? 4.555 -2.162 -8.07 1 93.81 55 CYS B N 1
ATOM 1373 C CA . CYS B 1 55 ? 5.48 -2.777 -9.016 1 93.81 55 CYS B CA 1
ATOM 1374 C C . CYS B 1 55 ? 6.133 -4.016 -8.406 1 93.81 55 CYS B C 1
ATOM 1376 O O . CYS B 1 55 ? 6.645 -3.969 -7.289 1 93.81 55 CYS B O 1
ATOM 1378 N N . LEU B 1 56 ? 6.039 -5.129 -9.188 1 91.88 56 LEU B N 1
ATOM 1379 C CA . LEU B 1 56 ? 6.508 -6.383 -8.609 1 91.88 56 LEU B CA 1
ATOM 1380 C C . LEU B 1 56 ? 7.23 -7.227 -9.648 1 91.88 56 LEU B C 1
ATOM 1382 O O . LEU B 1 56 ? 7.117 -6.969 -10.852 1 91.88 56 LEU B O 1
ATOM 1386 N N . ASN B 1 57 ? 8.055 -8.031 -9.07 1 88.5 57 ASN B N 1
ATOM 1387 C CA . ASN B 1 57 ? 8.648 -9.125 -9.836 1 88.5 57 ASN B CA 1
ATOM 1388 C C . ASN B 1 57 ? 8.023 -10.469 -9.461 1 88.5 57 ASN B C 1
ATOM 1390 O O . ASN B 1 57 ? 7.953 -10.82 -8.281 1 88.5 57 ASN B O 1
ATOM 1394 N N . TYR B 1 58 ? 7.52 -11.023 -10.414 1 82.94 58 TYR B N 1
ATOM 1395 C CA . TYR B 1 58 ? 7.004 -12.383 -10.242 1 82.94 58 TYR B CA 1
ATOM 1396 C C . TYR B 1 58 ? 7.719 -13.359 -11.164 1 82.94 58 TYR B C 1
ATOM 1398 O O . TYR B 1 58 ? 7.535 -13.312 -12.383 1 82.94 58 TYR B O 1
ATOM 1406 N N . ARG B 1 59 ? 8.531 -14.172 -10.445 1 77.44 59 ARG B N 1
ATOM 1407 C CA . ARG B 1 59 ? 9.414 -15.031 -11.227 1 77.44 59 ARG B CA 1
ATOM 1408 C C . ARG B 1 59 ? 10.281 -14.219 -12.18 1 77.44 59 ARG B C 1
ATOM 1410 O O . ARG B 1 59 ? 11.039 -13.344 -11.75 1 77.44 59 ARG B O 1
ATOM 1417 N N . SER B 1 60 ? 10.18 -14.156 -13.398 1 80.06 60 SER B N 1
ATOM 1418 C CA . SER B 1 60 ? 11.039 -13.422 -14.32 1 80.06 60 SER B CA 1
ATOM 1419 C C . SER B 1 60 ? 10.281 -12.297 -15.016 1 80.06 60 SER B C 1
ATOM 1421 O O . SER B 1 60 ? 10.781 -11.703 -15.977 1 80.06 60 SER B O 1
ATOM 1423 N N . ARG B 1 61 ? 9.164 -12.023 -14.422 1 83.44 61 ARG B N 1
ATOM 1424 C CA . ARG B 1 61 ? 8.359 -11 -15.078 1 83.44 61 ARG B CA 1
ATOM 1425 C C . ARG B 1 61 ? 8.141 -9.797 -14.172 1 83.44 61 ARG B C 1
ATOM 1427 O O . ARG B 1 61 ? 7.887 -9.961 -12.969 1 83.44 61 ARG B O 1
ATOM 1434 N N . ARG B 1 62 ? 8.344 -8.711 -14.773 1 87.88 62 ARG B N 1
ATOM 1435 C CA . ARG B 1 62 ? 7.988 -7.47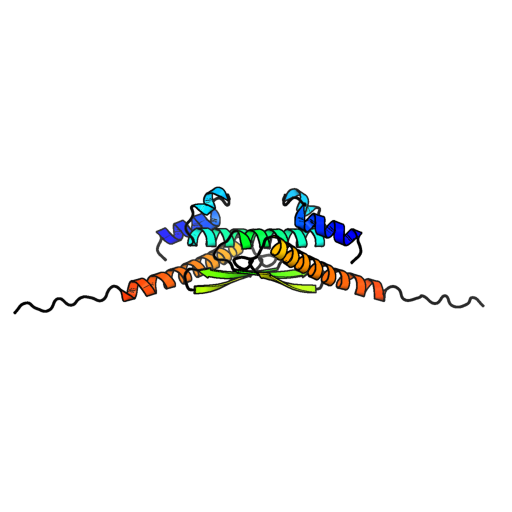3 -14.078 1 87.88 62 ARG B CA 1
ATOM 1436 C C . ARG B 1 62 ? 6.562 -7.043 -14.422 1 87.88 62 ARG B C 1
ATOM 1438 O O . ARG B 1 62 ? 6.113 -7.211 -15.555 1 87.88 62 ARG B O 1
ATOM 1445 N N . GLY B 1 63 ? 5.836 -6.652 -13.406 1 88.88 63 GLY B N 1
ATOM 1446 C CA . GLY B 1 63 ? 4.465 -6.223 -13.625 1 88.88 63 GLY B CA 1
ATOM 1447 C C . GLY B 1 63 ? 4.055 -5.059 -12.742 1 88.88 63 GLY B C 1
ATOM 1448 O O . GLY B 1 63 ? 4.777 -4.695 -11.812 1 88.88 63 GLY B O 1
ATOM 1449 N N . LEU B 1 64 ? 3.02 -4.52 -13.172 1 92.69 64 LEU B N 1
ATOM 1450 C CA . LEU B 1 64 ? 2.412 -3.402 -12.453 1 92.69 64 LEU B CA 1
ATOM 1451 C C . LEU B 1 64 ? 0.928 -3.654 -12.211 1 92.69 64 LEU B C 1
ATOM 1453 O O . LEU B 1 64 ? 0.224 -4.137 -13.102 1 92.69 64 LEU B O 1
ATOM 1457 N N . ILE B 1 65 ? 0.485 -3.451 -11.023 1 93.31 65 ILE B N 1
ATOM 1458 C CA . ILE B 1 65 ? -0.927 -3.568 -10.672 1 93.31 65 ILE B CA 1
ATOM 1459 C C . ILE B 1 65 ? -1.419 -2.256 -10.07 1 93.31 65 ILE B C 1
ATOM 1461 O O . ILE B 1 65 ? -0.898 -1.805 -9.047 1 93.31 65 ILE B O 1
ATOM 1465 N N . ALA B 1 66 ? -2.355 -1.683 -10.695 1 94.62 66 ALA B N 1
ATOM 1466 C CA . ALA B 1 66 ? -2.994 -0.475 -10.18 1 94.62 66 ALA B CA 1
ATOM 1467 C C . ALA B 1 66 ? -4.309 -0.807 -9.477 1 94.62 66 ALA B C 1
ATOM 1469 O O . ALA B 1 66 ? -5.176 -1.471 -10.055 1 94.62 66 ALA B O 1
ATOM 1470 N N . LEU B 1 67 ? -4.395 -0.399 -8.25 1 95.31 67 LEU B N 1
ATOM 1471 C CA . LEU B 1 67 ? -5.594 -0.603 -7.441 1 95.31 67 LEU B CA 1
ATOM 1472 C C . LEU B 1 67 ? -6.301 0.722 -7.176 1 95.31 67 LEU B C 1
ATOM 1474 O O . LEU B 1 67 ? -5.738 1.616 -6.543 1 95.31 67 LEU B O 1
ATOM 1478 N N . ASP B 1 68 ? -7.531 0.814 -7.543 1 93.62 68 ASP B N 1
ATOM 1479 C CA . ASP B 1 68 ? -8.297 2.043 -7.379 1 93.62 68 ASP B CA 1
ATOM 1480 C C . ASP B 1 68 ? -9.258 1.933 -6.195 1 93.62 68 ASP B C 1
ATOM 1482 O O . ASP B 1 68 ? -9.812 0.861 -5.934 1 93.62 68 ASP B O 1
ATOM 1486 N N . LYS B 1 69 ? -9.359 3.018 -5.539 1 93.12 69 LYS B N 1
ATOM 1487 C CA . LYS B 1 69 ? -10.367 3.109 -4.484 1 93.12 69 LYS B CA 1
ATOM 1488 C C . LYS B 1 69 ? -11.773 2.934 -5.055 1 93.12 69 LYS B C 1
ATOM 1490 O O . LYS B 1 69 ? -12.031 3.275 -6.211 1 93.12 69 LYS B O 1
ATOM 1495 N N . ALA B 1 70 ? -12.547 2.406 -4.172 1 89.62 70 ALA B N 1
ATOM 1496 C CA . ALA B 1 70 ? -13.945 2.252 -4.562 1 89.62 70 ALA B CA 1
ATOM 1497 C C . ALA B 1 70 ? -14.586 3.607 -4.848 1 89.62 70 ALA B C 1
ATOM 1499 O O . ALA B 1 70 ? -14.375 4.57 -4.105 1 89.62 70 ALA B O 1
ATOM 1500 N N . ALA B 1 71 ? -15.242 3.762 -5.918 1 85.88 71 ALA B N 1
ATOM 1501 C CA . ALA B 1 71 ? -15.969 4.984 -6.238 1 85.88 71 ALA B CA 1
ATOM 1502 C C . ALA B 1 71 ? -17.047 5.273 -5.188 1 85.88 71 ALA B C 1
ATOM 1504 O O . ALA B 1 71 ? -17.609 4.352 -4.605 1 85.88 71 ALA B O 1
ATOM 1505 N N . VAL B 1 72 ? -17.219 6.496 -4.965 1 84.56 72 VAL B N 1
ATOM 1506 C CA . VAL B 1 72 ? -18.266 6.902 -4.043 1 84.56 72 VAL B CA 1
ATOM 1507 C C . VAL B 1 72 ? -19.609 6.371 -4.531 1 84.56 72 VAL B C 1
ATOM 1509 O O . VAL B 1 72 ? -19.938 6.465 -5.719 1 84.56 72 VAL B O 1
ATOM 1512 N N . GLY B 1 73 ? -20.391 5.746 -3.629 1 84.81 73 GLY B N 1
ATOM 1513 C CA . GLY B 1 73 ? -21.719 5.258 -3.971 1 84.81 73 GLY B CA 1
ATOM 1514 C C . GLY B 1 73 ? -21.703 3.871 -4.582 1 84.81 73 GLY B C 1
ATOM 1515 O O . GLY B 1 73 ? -22.75 3.34 -4.953 1 84.81 73 GLY B O 1
ATOM 1516 N N . CYS B 1 74 ? -20.578 3.418 -4.82 1 86.88 74 CYS B N 1
ATOM 1517 C CA . CYS B 1 74 ? -20.469 2.059 -5.336 1 86.88 74 CYS B CA 1
ATOM 1518 C C . CYS B 1 74 ? -21.062 1.056 -4.359 1 86.88 74 CYS B C 1
ATOM 1520 O O . CYS B 1 74 ? -20.781 1.099 -3.162 1 86.88 74 CYS B O 1
ATOM 1522 N N . ASP B 1 75 ? -21.953 0.295 -4.855 1 90.81 75 ASP B N 1
ATOM 1523 C CA . ASP B 1 75 ? -22.531 -0.703 -3.963 1 90.81 75 ASP B CA 1
ATOM 1524 C C . ASP B 1 75 ? -21.531 -1.824 -3.674 1 90.81 75 ASP B C 1
ATOM 1526 O O . ASP B 1 75 ? -20.625 -2.078 -4.473 1 90.81 75 ASP B O 1
ATOM 1530 N N . ALA B 1 76 ? -21.766 -2.49 -2.596 1 90.38 76 ALA B N 1
ATOM 1531 C CA . ALA B 1 76 ? -20.844 -3.502 -2.082 1 90.38 76 ALA B CA 1
ATOM 1532 C C . ALA B 1 76 ? -20.703 -4.664 -3.061 1 90.38 76 ALA B C 1
ATOM 1534 O O . ALA B 1 76 ? -19.609 -5.195 -3.25 1 90.38 76 ALA B O 1
ATOM 1535 N N . ALA B 1 77 ? -21.812 -5.051 -3.697 1 91.81 77 ALA B N 1
ATOM 1536 C CA . ALA B 1 77 ? -21.781 -6.164 -4.641 1 91.81 77 ALA B CA 1
ATOM 1537 C C . ALA B 1 77 ? -20.938 -5.828 -5.867 1 91.81 77 ALA B C 1
ATOM 1539 O O . ALA B 1 77 ? -20.156 -6.652 -6.332 1 91.81 77 ALA B O 1
ATOM 1540 N N . MET B 1 78 ? -21.062 -4.625 -6.375 1 92 78 MET B N 1
ATOM 1541 C CA . MET B 1 78 ? -20.281 -4.18 -7.527 1 92 78 MET B CA 1
ATOM 1542 C C . MET B 1 78 ? -18.797 -4.102 -7.184 1 92 78 MET B C 1
ATOM 1544 O O . MET B 1 78 ? -17.953 -4.488 -7.988 1 92 78 MET B O 1
ATOM 1548 N N . LEU B 1 79 ? -18.484 -3.635 -6.02 1 92.5 79 LEU B N 1
ATOM 1549 C CA . LEU B 1 79 ? -17.109 -3.529 -5.566 1 92.5 79 LEU B CA 1
ATOM 1550 C C . LEU B 1 79 ? -16.453 -4.906 -5.48 1 92.5 79 LEU B C 1
ATOM 1552 O O . LEU B 1 79 ? -15.336 -5.102 -5.957 1 92.5 79 LEU B O 1
ATOM 1556 N N . ARG B 1 80 ? -17.25 -5.84 -4.93 1 91 80 ARG B N 1
ATOM 1557 C CA . ARG B 1 80 ? -16.734 -7.199 -4.801 1 91 80 ARG B CA 1
ATOM 1558 C C . ARG B 1 80 ? -16.469 -7.82 -6.172 1 91 80 ARG B C 1
ATOM 1560 O O . ARG B 1 80 ? -15.453 -8.477 -6.379 1 91 80 ARG B O 1
ATOM 1567 N N . ALA B 1 81 ? -17.344 -7.59 -7.043 1 91.75 81 ALA B N 1
ATOM 1568 C CA . ALA B 1 81 ? -17.203 -8.133 -8.391 1 91.75 81 ALA B CA 1
ATOM 1569 C C . ALA B 1 81 ? -15.977 -7.539 -9.094 1 91.75 81 ALA B C 1
ATOM 1571 O O . ALA B 1 81 ? -15.227 -8.258 -9.758 1 91.75 81 ALA B O 1
ATOM 1572 N N . ARG B 1 82 ? -15.789 -6.285 -8.938 1 91.25 82 ARG B N 1
ATOM 1573 C CA . ARG B 1 82 ? -14.664 -5.613 -9.57 1 91.25 82 ARG B CA 1
ATOM 1574 C C . ARG B 1 82 ? -13.336 -6.125 -9.016 1 91.25 82 ARG B C 1
ATOM 1576 O O . ARG B 1 82 ? -12.406 -6.41 -9.773 1 91.25 82 ARG B O 1
ATOM 1583 N N . ARG B 1 83 ? -13.234 -6.246 -7.766 1 91.88 83 ARG B N 1
ATOM 1584 C CA . ARG B 1 83 ? -12 -6.695 -7.137 1 91.88 83 ARG B CA 1
ATOM 1585 C C . ARG B 1 83 ? -11.734 -8.172 -7.43 1 91.88 83 ARG B C 1
ATOM 1587 O O . ARG B 1 83 ? -10.594 -8.578 -7.625 1 91.88 83 ARG B O 1
ATOM 1594 N N . TRP B 1 84 ? -12.82 -8.93 -7.465 1 92.06 84 TRP B N 1
ATOM 1595 C CA . TRP B 1 84 ? -12.688 -10.312 -7.918 1 92.06 84 TRP B CA 1
ATOM 1596 C C . TRP B 1 84 ? -12.117 -10.367 -9.328 1 92.06 84 TRP B C 1
ATOM 1598 O O . TRP B 1 84 ? -11.211 -11.156 -9.609 1 92.06 84 TRP B O 1
ATOM 1608 N N . ARG B 1 85 ? -12.594 -9.562 -10.195 1 91.31 85 ARG B N 1
ATOM 1609 C CA . ARG B 1 85 ? -12.133 -9.523 -11.578 1 91.31 85 ARG B CA 1
ATOM 1610 C C . ARG B 1 85 ? -10.641 -9.195 -11.648 1 91.31 85 ARG B C 1
ATOM 1612 O O . ARG B 1 85 ? -9.914 -9.781 -12.445 1 91.31 85 ARG B O 1
ATOM 1619 N N . ILE B 1 86 ? -10.227 -8.266 -10.852 1 92.44 86 ILE B N 1
ATOM 1620 C CA . ILE B 1 86 ? -8.82 -7.891 -10.82 1 92.44 86 ILE B CA 1
ATOM 1621 C C . ILE B 1 86 ? -7.977 -9.094 -10.391 1 92.44 86 ILE B C 1
ATOM 1623 O O . ILE B 1 86 ? -6.961 -9.398 -11.016 1 92.44 86 ILE B O 1
ATOM 1627 N N . CYS B 1 87 ? -8.438 -9.758 -9.352 1 92 87 CYS B N 1
ATOM 1628 C CA . CYS B 1 87 ? -7.703 -10.922 -8.867 1 92 87 CYS B CA 1
ATOM 1629 C C . CYS B 1 87 ? -7.676 -12.023 -9.914 1 92 87 CYS B C 1
ATOM 1631 O O . CYS B 1 87 ? -6.652 -12.688 -10.102 1 92 87 CYS B O 1
ATOM 1633 N N . MET B 1 88 ? -8.766 -12.148 -10.578 1 90.62 88 MET B N 1
ATOM 1634 C CA . MET B 1 88 ? -8.836 -13.141 -11.641 1 90.62 88 MET B CA 1
ATOM 1635 C C . MET B 1 88 ? -7.859 -12.805 -12.766 1 90.62 88 MET B C 1
ATOM 1637 O O . MET B 1 88 ? -7.172 -13.688 -13.281 1 90.62 88 MET B O 1
ATOM 1641 N N . GLN B 1 89 ? -7.777 -11.578 -13.164 1 89.38 89 GLN B N 1
ATOM 1642 C CA . GLN B 1 89 ? -6.867 -11.133 -14.211 1 89.38 89 GLN B CA 1
ATOM 1643 C C . GLN B 1 89 ? -5.414 -11.375 -13.812 1 89.38 89 GLN B C 1
ATOM 1645 O O . GLN B 1 89 ? -4.598 -11.797 -14.641 1 89.38 89 GLN B O 1
ATOM 1650 N N . ILE B 1 90 ? -5.121 -11.141 -12.602 1 88.38 90 ILE B N 1
ATOM 1651 C CA . ILE B 1 90 ? -3.779 -11.383 -12.094 1 88.38 90 ILE B CA 1
ATOM 1652 C C . ILE B 1 90 ? -3.455 -12.875 -12.18 1 88.38 90 ILE B C 1
ATOM 1654 O O . ILE B 1 90 ? -2.391 -13.258 -12.672 1 88.38 90 ILE B O 1
ATOM 1658 N N . ALA B 1 91 ? -4.406 -13.656 -11.711 1 87 91 ALA B N 1
ATOM 1659 C CA . ALA B 1 91 ? -4.23 -15.109 -11.742 1 87 91 ALA B CA 1
ATOM 1660 C C . ALA B 1 91 ? -4.008 -15.602 -13.172 1 87 91 ALA B C 1
ATOM 1662 O O . ALA B 1 91 ? -3.125 -16.422 -13.414 1 87 91 ALA B O 1
ATOM 1663 N N . GLU B 1 92 ? -4.762 -15.094 -14.078 1 85.31 92 GLU B N 1
ATOM 1664 C CA . GLU B 1 92 ? -4.668 -15.484 -15.484 1 85.31 92 GLU B CA 1
ATOM 1665 C C . GLU B 1 92 ? -3.309 -15.109 -16.062 1 85.31 92 GLU B C 1
ATOM 1667 O O . GLU B 1 92 ? -2.678 -15.914 -16.75 1 85.31 92 GLU B O 1
ATOM 1672 N N . ARG B 1 93 ? -2.871 -13.992 -15.75 1 83.25 93 ARG B N 1
ATOM 1673 C CA . ARG B 1 93 ? -1.598 -13.5 -16.281 1 83.25 93 ARG B CA 1
ATOM 1674 C C . ARG B 1 93 ? -0.431 -14.305 -15.711 1 83.25 93 ARG B C 1
ATOM 1676 O O . ARG B 1 93 ? 0.552 -14.555 -16.406 1 83.25 93 ARG B O 1
ATOM 1683 N N . LEU B 1 94 ? -0.571 -14.664 -14.508 1 82.06 94 LEU B N 1
ATOM 1684 C CA . LEU B 1 94 ? 0.512 -15.398 -13.867 1 82.06 94 LEU B CA 1
ATOM 1685 C C . LEU B 1 94 ? 0.522 -16.859 -14.312 1 82.06 94 LEU B C 1
ATOM 1687 O O . LEU B 1 94 ? 1.571 -17.5 -14.305 1 82.06 94 LEU B O 1
ATOM 1691 N N . SER B 1 95 ? -0.583 -17.391 -14.547 1 75.75 95 SER B N 1
ATOM 1692 C CA . SER B 1 95 ? -0.675 -18.75 -15.055 1 75.75 95 SER B CA 1
ATOM 1693 C C . SER B 1 95 ? -0.166 -18.828 -16.5 1 75.75 95 SER B C 1
ATOM 1695 O O . SER B 1 95 ? 0.397 -19.859 -16.891 1 75.75 95 SER B O 1
ATOM 1697 N N . GLU B 1 96 ? -0.544 -17.891 -17.297 1 66.62 96 GLU B N 1
ATOM 1698 C CA . GLU B 1 96 ? -0.056 -17.891 -18.672 1 66.62 96 GLU B CA 1
ATOM 1699 C C . GLU B 1 96 ? 1.469 -17.891 -18.719 1 66.62 96 GLU B C 1
ATOM 1701 O O . GLU B 1 96 ? 2.068 -18.453 -19.625 1 66.62 96 GLU B O 1
ATOM 1706 N N . SER B 1 97 ? 2.016 -17.281 -17.781 1 55.53 97 SER B N 1
ATOM 1707 C CA . SER B 1 97 ? 3.473 -17.297 -17.703 1 55.53 97 SER B CA 1
ATOM 1708 C C . SER B 1 97 ? 3.99 -18.703 -17.391 1 55.53 97 SER B C 1
ATOM 1710 O O . SER B 1 97 ? 5.113 -19.047 -17.766 1 55.53 97 SER B O 1
ATOM 1712 N N . VAL B 1 98 ? 3.219 -19.469 -16.656 1 48.78 98 VAL B N 1
ATOM 1713 C CA . VAL B 1 98 ? 3.592 -20.859 -16.375 1 48.78 98 VAL B CA 1
ATOM 1714 C C . VAL B 1 98 ? 3.311 -21.719 -17.594 1 48.78 98 VAL B C 1
ATOM 1716 O O . VAL B 1 98 ? 4.102 -22.609 -17.922 1 48.78 98 VAL B O 1
ATOM 1719 N N . GLY B 1 99 ? 2.172 -21.531 -18.141 1 46.62 99 GLY B N 1
ATOM 1720 C CA . GLY B 1 99 ? 1.787 -22.375 -19.266 1 46.62 99 GLY B CA 1
ATOM 1721 C C . GLY B 1 99 ? 2.682 -22.188 -20.469 1 46.62 99 GLY B C 1
ATOM 1722 O O . GLY B 1 99 ? 2.873 -23.125 -21.25 1 46.62 99 GLY B O 1
ATOM 1723 N N . ARG B 1 100 ? 3.145 -21.031 -20.812 1 46.12 100 ARG B N 1
ATOM 1724 C CA . ARG B 1 100 ? 4.02 -20.969 -21.984 1 46.12 100 ARG B CA 1
ATOM 1725 C C . ARG B 1 100 ? 5.285 -21.797 -21.766 1 46.12 100 ARG B C 1
ATOM 1727 O O . ARG B 1 100 ? 5.926 -22.234 -22.719 1 46.12 100 ARG B O 1
ATOM 1734 N N . LEU B 1 101 ? 5.598 -22 -20.547 1 40.5 101 LEU B N 1
ATOM 1735 C CA . LEU B 1 101 ? 6.773 -22.844 -20.328 1 40.5 101 LEU B CA 1
ATOM 1736 C C . LEU B 1 101 ? 6.43 -24.312 -20.5 1 40.5 101 LEU B C 1
ATOM 1738 O O . LEU B 1 101 ? 7.262 -25.094 -20.953 1 40.5 101 LEU B O 1
ATOM 1742 N N . HIS B 1 102 ? 5.297 -24.688 -20.047 1 41.06 102 HIS B N 1
ATOM 1743 C CA . HIS B 1 102 ? 4.984 -26.094 -20.172 1 41.06 102 HIS B CA 1
ATOM 1744 C C . HIS B 1 102 ? 4.723 -26.469 -21.625 1 41.06 102 HIS B C 1
ATOM 1746 O O . HIS B 1 102 ? 4.719 -27.656 -21.984 1 41.06 102 HIS B O 1
ATOM 1752 N N . GLY B 1 103 ? 4.398 -25.531 -22.453 1 39.78 103 GLY B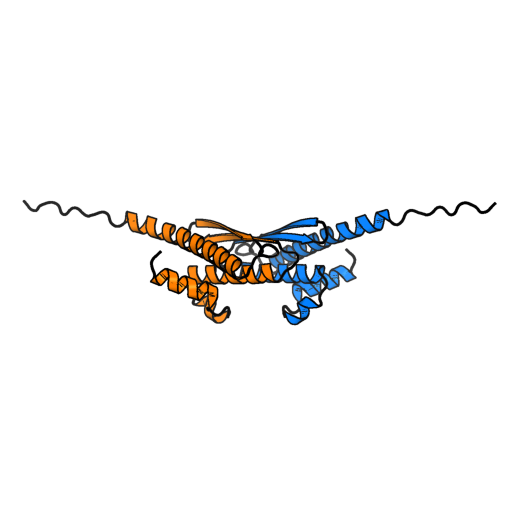 N 1
ATOM 1753 C CA . GLY B 1 103 ? 4.152 -25.844 -23.844 1 39.78 103 GLY B CA 1
ATOM 1754 C C . GLY B 1 103 ? 5.414 -26.219 -24.594 1 39.78 103 GLY B C 1
ATOM 1755 O O . GLY B 1 103 ? 5.344 -26.703 -25.734 1 39.78 103 GLY B O 1
ATOM 1756 N N . CYS B 1 104 ? 6.605 -25.719 -24.188 1 38.16 104 CYS B N 1
ATOM 1757 C CA . CYS B 1 104 ? 7.773 -26.047 -25 1 38.16 104 CYS B CA 1
ATOM 1758 C C . CYS B 1 104 ? 8.242 -27.469 -24.734 1 38.16 104 CYS B C 1
ATOM 1760 O O . CYS B 1 104 ? 9.078 -28 -25.469 1 38.16 104 CYS B O 1
ATOM 1762 N N . GLY B 1 105 ? 7.934 -27.922 -23.578 1 37.94 105 GLY B N 1
ATOM 1763 C CA . GLY B 1 105 ? 8.562 -29.203 -23.266 1 37.94 105 GLY B CA 1
ATOM 1764 C C . GLY B 1 105 ? 7.895 -30.375 -23.938 1 37.94 105 GLY B C 1
ATOM 1765 O O . GLY B 1 105 ? 8.391 -31.5 -23.875 1 37.94 105 GLY B O 1
ATOM 1766 N N . ARG B 1 106 ? 6.617 -30.281 -24.297 1 38.38 106 ARG B N 1
ATOM 1767 C CA . ARG B 1 106 ? 6.086 -31.547 -24.797 1 38.38 106 ARG B CA 1
ATOM 1768 C C . ARG B 1 106 ? 6.406 -31.734 -26.266 1 38.38 106 ARG B C 1
ATOM 1770 O O . ARG B 1 106 ? 5.668 -31.25 -27.141 1 38.38 106 ARG B O 1
ATOM 1777 N N . LYS B 1 107 ? 7.699 -31.469 -26.688 1 41.34 107 LYS B N 1
ATOM 1778 C CA . LYS B 1 107 ? 8.078 -32 -27.984 1 41.34 107 LYS B CA 1
ATOM 1779 C C . LYS B 1 107 ? 7.812 -33.5 -28.062 1 41.34 107 LYS B C 1
ATOM 1781 O O . LYS B 1 107 ? 8.188 -34.25 -27.156 1 41.34 107 LYS B O 1
ATOM 1786 N N . ARG B 1 108 ? 6.855 -33.938 -28.828 1 37.94 108 ARG B N 1
ATOM 1787 C CA . ARG B 1 108 ? 6.488 -35.281 -29.266 1 37.94 108 ARG B CA 1
ATOM 1788 C C . ARG B 1 108 ? 7.688 -36 -29.859 1 37.94 108 ARG B C 1
ATOM 1790 O O . ARG B 1 108 ? 8.289 -35.531 -30.828 1 37.94 108 ARG B O 1
ATOM 1797 N N . VAL B 1 109 ? 8.586 -36.562 -29.062 1 36.53 109 VAL B N 1
ATOM 1798 C CA . VAL B 1 109 ? 9.602 -37.5 -29.531 1 36.53 109 VAL B CA 1
ATOM 1799 C C . VAL B 1 109 ? 8.977 -38.5 -30.5 1 36.53 109 VAL B C 1
ATOM 1801 O O . VAL B 1 109 ? 8.07 -39.25 -30.125 1 36.53 109 VAL B O 1
ATOM 1804 N N . ARG B 1 110 ? 8.828 -38.25 -31.734 1 38.44 110 ARG B N 1
ATOM 1805 C CA . ARG B 1 110 ? 8.422 -39.125 -32.844 1 38.44 110 ARG B CA 1
ATOM 1806 C C . ARG B 1 110 ? 9.297 -40.375 -32.875 1 38.44 110 ARG B C 1
ATOM 1808 O O . ARG B 1 110 ? 10.523 -40.281 -32.969 1 38.44 110 ARG B O 1
ATOM 1815 N N . ARG B 1 111 ? 8.984 -41.469 -32.219 1 37.38 111 ARG B N 1
ATOM 1816 C CA . ARG B 1 111 ? 9.609 -42.812 -32.281 1 37.38 111 ARG B CA 1
ATOM 1817 C C . ARG B 1 111 ? 9.797 -43.25 -33.719 1 37.38 111 ARG B C 1
ATOM 1819 O O . ARG B 1 111 ? 8.859 -43.188 -34.531 1 37.38 111 ARG B O 1
ATOM 1826 N N . LEU B 1 112 ? 11.008 -43.156 -34.312 1 41.09 112 LEU B N 1
ATOM 1827 C CA . LEU B 1 112 ? 11.43 -43.625 -35.594 1 41.09 112 LEU B CA 1
ATOM 1828 C C . LEU B 1 112 ? 10.992 -45.094 -35.812 1 41.09 112 LEU B C 1
ATOM 1830 O O . LEU B 1 112 ? 11.07 -45.906 -34.906 1 41.09 112 LEU B O 1
ATOM 1834 N N . PRO B 1 113 ? 10.188 -45.469 -36.875 1 42.81 113 PRO B N 1
ATOM 1835 C CA . PRO B 1 113 ? 9.648 -46.812 -37.188 1 42.81 113 PRO B CA 1
ATOM 1836 C C . PRO B 1 113 ? 10.742 -47.875 -37.281 1 42.81 113 PRO B C 1
ATOM 1838 O O . PRO B 1 113 ? 11.867 -47.562 -37.656 1 42.81 113 PRO B O 1
ATOM 1841 N N . ARG B 1 114 ? 10.859 -48.875 -36.344 1 46.88 114 ARG B N 1
ATOM 1842 C CA . ARG B 1 114 ? 11.758 -50.031 -36.438 1 46.88 114 ARG B CA 1
ATOM 1843 C C . ARG B 1 114 ? 11.664 -50.656 -37.812 1 46.88 114 ARG B C 1
ATOM 1845 O O . ARG B 1 114 ? 10.57 -50.969 -38.281 1 46.88 114 ARG B O 1
ATOM 1852 N N . ALA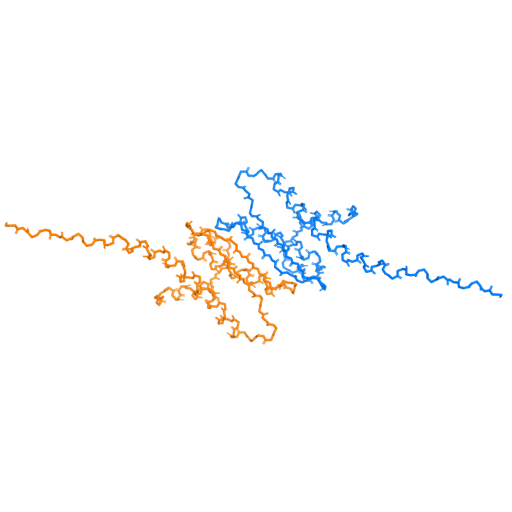 B 1 115 ? 12.781 -50.75 -38.688 1 37.88 115 ALA B N 1
ATOM 1853 C CA . ALA B 1 115 ? 12.859 -51.562 -39.906 1 37.88 115 ALA B CA 1
ATOM 1854 C C . ALA B 1 115 ? 12.797 -53.062 -39.562 1 37.88 115 ALA B C 1
ATOM 1856 O O . ALA B 1 115 ? 13.328 -53.5 -38.562 1 37.88 115 ALA B O 1
#

Secondary structure (DSSP, 8-state):
--HHHHHHHHHHHHT----HHHHTTS-HHHHHHHHHHHHHHHHHH-TTEEEEEEEEEETTEEEEEEEEPPPTT--HHHHHHHHHHHHHHHHHHHHHHHHHHHTTS----------/--HHHHHHHHHHHHT----HHHHTTS-HHHHHHHHHHHHHHHHHH-TTEEEEEEEEEETTEEEEEEEEPPPTT--HHHHHHHHHHHHHHHHHHHHHHHHHHHTTS----------